P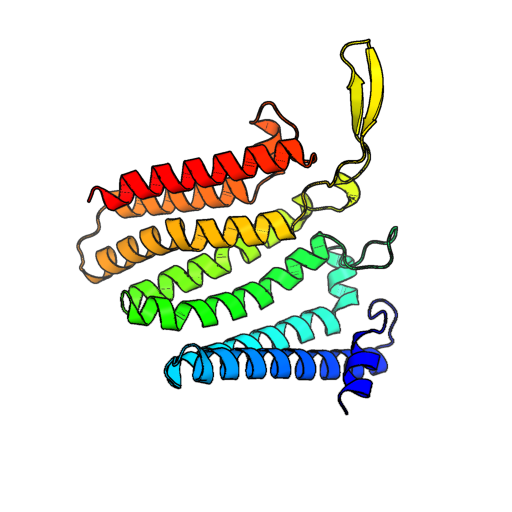rotein AF-A0A843EQP1-F1 (afdb_monomer_lite)

Structure (mmCIF, N/CA/C/O backbone):
data_AF-A0A843EQP1-F1
#
_entry.id   AF-A0A843EQP1-F1
#
loop_
_atom_site.group_PDB
_atom_site.id
_atom_site.type_symbol
_atom_site.label_atom_id
_atom_site.label_alt_id
_atom_site.label_comp_id
_atom_site.label_asym_id
_atom_site.label_entity_id
_atom_site.label_seq_id
_atom_site.pdbx_PDB_ins_code
_atom_site.Cartn_x
_atom_site.Cartn_y
_atom_site.Cartn_z
_atom_site.occupancy
_atom_site.B_iso_or_equiv
_atom_site.auth_seq_id
_atom_site.auth_comp_id
_atom_site.auth_asym_id
_atom_site.auth_atom_id
_atom_site.pdbx_PDB_model_num
ATOM 1 N N . MET A 1 1 ? -28.800 -0.724 -14.745 1.00 71.12 1 MET A N 1
ATOM 2 C CA . MET A 1 1 ? -27.656 -1.610 -14.410 1.00 71.12 1 MET A CA 1
ATOM 3 C C . MET A 1 1 ? -26.758 -0.979 -13.348 1.00 71.12 1 MET A C 1
ATOM 5 O O . MET A 1 1 ? -26.599 -1.579 -12.295 1.00 71.12 1 MET A O 1
ATOM 9 N N . PHE A 1 2 ? -26.251 0.238 -13.571 1.00 76.81 2 PHE A N 1
ATOM 10 C CA . PHE A 1 2 ? -25.377 0.955 -12.629 1.00 76.81 2 PHE A CA 1
ATOM 11 C C . PHE A 1 2 ? -26.026 1.255 -11.263 1.00 76.81 2 PHE A C 1
ATOM 13 O O . PHE A 1 2 ? -25.429 0.983 -10.230 1.00 76.81 2 PHE A O 1
ATOM 20 N N . GLU A 1 3 ? -27.292 1.683 -11.232 1.00 81.94 3 GLU A N 1
ATOM 21 C CA . GLU A 1 3 ? -28.029 1.891 -9.969 1.00 81.94 3 GLU A CA 1
ATOM 22 C C . GLU A 1 3 ? -28.148 0.617 -9.122 1.00 81.94 3 GLU A C 1
ATOM 24 O O . GLU A 1 3 ? -28.061 0.669 -7.900 1.00 81.94 3 GLU A O 1
ATOM 29 N N . LYS A 1 4 ? -28.306 -0.546 -9.769 1.00 83.06 4 LYS A N 1
ATOM 30 C CA . LYS A 1 4 ? -28.373 -1.842 -9.082 1.00 83.06 4 LYS A CA 1
ATOM 31 C C . LYS A 1 4 ? -27.013 -2.227 -8.493 1.00 83.06 4 LYS A C 1
ATOM 33 O O . LYS A 1 4 ? -26.972 -2.728 -7.376 1.00 83.06 4 LYS A O 1
ATOM 38 N N . LEU A 1 5 ? -25.923 -1.960 -9.221 1.00 82.06 5 LEU A N 1
ATOM 39 C CA . LEU A 1 5 ? -24.555 -2.135 -8.723 1.00 82.06 5 LEU A CA 1
ATOM 40 C C . LEU A 1 5 ? -24.312 -1.256 -7.492 1.00 82.06 5 LEU A C 1
ATOM 42 O O . LEU A 1 5 ? -23.956 -1.791 -6.449 1.00 82.06 5 LEU A O 1
ATOM 46 N N . ILE A 1 6 ? -24.589 0.052 -7.589 1.00 82.62 6 ILE A N 1
ATOM 47 C CA . ILE A 1 6 ? -24.426 1.010 -6.482 1.00 82.62 6 ILE A CA 1
ATOM 48 C C . ILE A 1 6 ? -25.251 0.583 -5.269 1.00 82.62 6 ILE A C 1
ATOM 50 O O . ILE A 1 6 ? -24.736 0.530 -4.156 1.00 82.62 6 ILE A O 1
ATOM 54 N N . LYS A 1 7 ? -26.524 0.238 -5.483 1.00 85.50 7 LYS A N 1
ATOM 55 C CA . LYS A 1 7 ? -27.404 -0.206 -4.404 1.00 85.50 7 LYS A CA 1
ATOM 56 C C . LYS A 1 7 ? -26.834 -1.431 -3.691 1.00 85.50 7 LYS A C 1
ATOM 58 O O . LYS A 1 7 ? -26.809 -1.442 -2.466 1.00 85.50 7 LYS A O 1
ATOM 63 N N . ASN A 1 8 ? -26.343 -2.421 -4.434 1.00 83.56 8 ASN A N 1
ATOM 64 C CA . ASN A 1 8 ? -25.742 -3.619 -3.853 1.00 83.56 8 ASN A CA 1
ATOM 65 C C . ASN A 1 8 ? -24.473 -3.292 -3.051 1.00 83.56 8 ASN A C 1
ATOM 67 O O . ASN A 1 8 ? -24.386 -3.683 -1.895 1.00 83.56 8 ASN A O 1
ATOM 71 N N . ILE A 1 9 ? -23.521 -2.537 -3.611 1.00 85.56 9 ILE A N 1
ATOM 72 C CA . ILE A 1 9 ? -22.252 -2.229 -2.918 1.00 85.56 9 ILE A CA 1
ATOM 73 C C . ILE A 1 9 ? -22.421 -1.260 -1.735 1.00 85.56 9 ILE A C 1
ATOM 75 O O . ILE A 1 9 ? -21.547 -1.185 -0.875 1.00 85.56 9 ILE A O 1
ATOM 79 N N . SER A 1 10 ? -23.544 -0.534 -1.677 1.00 84.75 10 SER A N 1
ATOM 80 C CA . SER A 1 10 ? -23.897 0.355 -0.560 1.00 84.75 10 SER A CA 1
ATOM 81 C C . SER A 1 10 ? -24.462 -0.370 0.666 1.00 84.75 10 SER A C 1
ATOM 83 O O . SER A 1 10 ? -24.653 0.255 1.708 1.00 84.75 10 SER A O 1
ATOM 85 N N . GLN A 1 11 ? -24.762 -1.667 0.549 1.00 85.44 11 GLN A N 1
ATOM 86 C CA . GLN A 1 11 ? -25.259 -2.453 1.672 1.00 85.44 11 GLN A CA 1
ATOM 87 C C . GLN A 1 11 ? -24.182 -2.613 2.747 1.00 85.44 11 GLN A C 1
ATOM 89 O O . GLN A 1 11 ? -22.991 -2.716 2.446 1.00 85.44 11 GLN A O 1
ATOM 94 N N . ASP A 1 12 ? -24.617 -2.685 4.006 1.00 86.06 12 ASP A N 1
ATOM 95 C CA . ASP A 1 12 ? -23.742 -3.055 5.113 1.00 86.06 12 ASP A CA 1
ATOM 96 C C . ASP A 1 12 ? -23.352 -4.530 4.975 1.00 86.06 12 ASP A C 1
ATOM 98 O O . ASP A 1 12 ? -24.049 -5.446 5.414 1.00 86.06 12 ASP A O 1
ATOM 102 N N . TRP A 1 13 ? -22.222 -4.751 4.316 1.00 88.19 13 TRP A N 1
ATOM 103 C CA . TRP A 1 13 ? -21.707 -6.076 4.021 1.00 88.19 13 TRP A CA 1
ATOM 104 C C . TRP A 1 13 ? -21.192 -6.816 5.252 1.00 88.19 13 TRP A C 1
ATOM 106 O O . TRP A 1 13 ? -20.814 -7.971 5.099 1.00 88.19 13 TRP A O 1
ATOM 116 N N . SER A 1 14 ? -21.191 -6.221 6.450 1.00 86.06 14 SER A N 1
ATOM 117 C CA . SER A 1 14 ? -20.855 -6.941 7.685 1.00 86.06 14 SER A CA 1
ATOM 118 C C . SER A 1 14 ? -21.959 -7.910 8.127 1.00 86.06 14 SER A C 1
ATOM 120 O O . SER A 1 14 ? -21.671 -8.913 8.774 1.00 86.06 14 SER A O 1
ATOM 122 N N . VAL A 1 15 ? -23.214 -7.662 7.727 1.00 88.25 15 VAL A N 1
ATOM 123 C CA . VAL A 1 15 ? -24.393 -8.418 8.197 1.00 88.25 15 VAL A CA 1
ATOM 124 C C . VAL A 1 15 ? -25.078 -9.270 7.124 1.00 88.25 15 VAL A C 1
ATOM 126 O O . VAL A 1 15 ? -25.996 -10.020 7.445 1.00 88.25 15 VAL A O 1
ATOM 129 N N . LEU A 1 16 ? -24.652 -9.171 5.861 1.00 89.62 16 LEU A N 1
ATOM 130 C CA . LEU A 1 16 ? -25.277 -9.895 4.741 1.00 89.62 16 LEU A CA 1
ATOM 131 C C . LEU A 1 16 ? -25.125 -11.410 4.877 1.00 89.62 16 LEU A C 1
ATOM 133 O O . LEU A 1 16 ? -24.050 -11.881 5.242 1.00 89.62 16 LEU A O 1
ATOM 137 N N . ASP A 1 17 ? -26.131 -12.193 4.492 1.00 92.00 17 ASP A N 1
ATOM 138 C CA . ASP A 1 17 ? -25.968 -13.650 4.430 1.00 92.00 17 ASP A CA 1
ATOM 139 C C . ASP A 1 17 ? -24.992 -14.081 3.308 1.00 92.00 17 ASP A C 1
ATOM 141 O O . ASP A 1 17 ? -24.535 -13.271 2.501 1.00 92.00 17 ASP A O 1
ATOM 145 N N . LYS A 1 18 ? -24.643 -15.373 3.218 1.00 90.06 18 LYS A N 1
ATOM 146 C CA . LYS A 1 18 ? -23.681 -15.845 2.200 1.00 90.06 18 LYS A CA 1
ATOM 147 C C . LYS A 1 18 ? -24.155 -15.671 0.752 1.00 90.06 18 LYS A C 1
ATOM 149 O O . LYS A 1 18 ? -23.313 -15.559 -0.138 1.00 90.06 18 LYS A O 1
ATOM 154 N N . ASN A 1 19 ? -25.455 -15.702 0.479 1.00 89.94 19 ASN A N 1
ATOM 155 C CA . ASN A 1 19 ? -25.984 -15.538 -0.875 1.00 89.94 19 ASN A CA 1
ATOM 156 C C . ASN A 1 19 ? -26.029 -14.058 -1.268 1.00 89.94 19 ASN A C 1
ATOM 158 O O . ASN A 1 19 ? -25.614 -13.702 -2.373 1.00 89.94 19 ASN A O 1
ATOM 162 N N . GLU A 1 20 ? -26.452 -13.196 -0.350 1.00 92.12 20 GLU A N 1
ATOM 163 C CA . GLU A 1 20 ? -26.389 -11.744 -0.491 1.00 92.12 20 GLU A CA 1
ATOM 164 C C . GLU A 1 20 ? -24.940 -11.269 -0.640 1.00 92.12 20 GLU A C 1
ATOM 166 O O . GLU A 1 20 ? -24.636 -10.489 -1.543 1.00 92.12 20 GLU A O 1
ATOM 171 N N . LEU A 1 21 ? -24.017 -11.827 0.151 1.00 92.38 21 LEU A N 1
ATOM 172 C CA . LEU A 1 21 ? -22.588 -11.530 0.076 1.00 92.38 21 LEU A CA 1
ATOM 173 C C . LEU A 1 21 ? -21.991 -11.905 -1.285 1.00 92.38 21 LEU A C 1
ATOM 175 O O . LEU A 1 21 ? -21.177 -11.156 -1.811 1.00 92.38 21 LEU A O 1
ATOM 179 N N . LYS A 1 22 ? -22.413 -13.011 -1.914 1.00 92.81 22 LYS A N 1
ATOM 180 C CA . LYS A 1 22 ? -21.987 -13.333 -3.293 1.00 92.81 22 LYS A CA 1
ATOM 181 C C . LYS A 1 22 ? -22.413 -12.253 -4.282 1.00 92.81 22 LYS A C 1
ATOM 183 O O . LYS A 1 22 ? -21.616 -11.849 -5.125 1.00 92.81 22 LYS A O 1
ATOM 188 N N . SER A 1 23 ? -23.657 -11.782 -4.182 1.00 91.31 23 SER A N 1
ATOM 189 C CA . SER A 1 23 ? -24.163 -10.698 -5.031 1.00 91.31 23 SER A CA 1
ATOM 190 C C . SER A 1 23 ? -23.423 -9.384 -4.765 1.00 91.31 23 SER A C 1
ATOM 192 O O . SER A 1 23 ? -23.097 -8.663 -5.711 1.00 91.31 23 SER A O 1
ATOM 194 N N . TYR A 1 24 ? -23.122 -9.089 -3.498 1.00 93.12 24 TYR A N 1
ATOM 195 C CA . TYR A 1 24 ? -22.310 -7.946 -3.089 1.00 93.12 24 TYR A CA 1
ATOM 196 C C . TYR A 1 24 ? -20.908 -8.014 -3.701 1.00 93.12 24 TYR A C 1
ATOM 198 O O . TYR A 1 24 ? -20.507 -7.091 -4.402 1.00 93.12 24 TYR A O 1
ATOM 206 N N . VAL A 1 25 ? -20.202 -9.135 -3.516 1.00 94.19 25 VAL A N 1
ATOM 207 C CA . VAL A 1 25 ? -18.844 -9.368 -4.032 1.00 94.19 25 VAL A CA 1
ATOM 208 C C . VAL A 1 25 ? -18.806 -9.245 -5.550 1.00 94.19 25 VAL A C 1
ATOM 210 O O . VAL A 1 25 ? -17.963 -8.531 -6.079 1.00 94.19 25 VAL A O 1
ATOM 213 N N . LEU A 1 26 ? -19.752 -9.866 -6.261 1.00 94.44 26 LEU A N 1
ATOM 214 C CA . LEU A 1 26 ? -19.827 -9.751 -7.718 1.00 94.44 26 LEU A CA 1
ATOM 215 C C . LEU A 1 26 ? -20.072 -8.301 -8.162 1.00 94.44 26 LEU A C 1
ATOM 217 O O . LEU A 1 26 ? -19.490 -7.842 -9.143 1.00 94.44 26 LEU A O 1
ATOM 221 N N . SER A 1 27 ? -20.920 -7.572 -7.434 1.00 93.81 27 SER A N 1
ATOM 222 C CA . SER A 1 27 ? -21.191 -6.162 -7.722 1.00 93.81 27 SER A CA 1
ATOM 223 C C . SER A 1 27 ? -19.960 -5.289 -7.464 1.00 93.81 27 SER A C 1
ATOM 225 O O . SER A 1 27 ? -19.652 -4.427 -8.282 1.00 93.81 27 SER A O 1
ATOM 227 N N . GLY A 1 28 ? -19.236 -5.543 -6.370 1.00 92.69 28 GLY A N 1
ATOM 228 C CA . GLY A 1 28 ? -17.980 -4.874 -6.030 1.00 92.69 28 GLY A CA 1
ATOM 229 C C . GLY A 1 28 ? -16.884 -5.144 -7.058 1.00 92.69 28 GLY A C 1
ATOM 230 O O . GLY A 1 28 ? -16.262 -4.203 -7.537 1.00 92.69 28 GLY A O 1
ATOM 231 N N . PHE A 1 29 ? -16.732 -6.401 -7.481 1.00 95.81 29 PHE A N 1
ATOM 232 C CA . PHE A 1 29 ? -15.808 -6.801 -8.541 1.00 95.81 29 PHE A CA 1
ATOM 233 C C . PHE A 1 29 ? -16.071 -6.023 -9.836 1.00 95.81 29 PHE A C 1
ATOM 235 O O . PHE A 1 29 ? -15.182 -5.357 -10.356 1.00 95.81 29 PHE A O 1
ATOM 242 N N . ILE A 1 30 ? -17.316 -6.038 -10.328 1.00 94.75 30 ILE A N 1
ATOM 243 C CA . ILE A 1 30 ? -17.690 -5.312 -11.552 1.00 94.75 30 ILE A CA 1
ATOM 244 C C . ILE A 1 30 ? -17.451 -3.807 -11.385 1.00 94.75 30 ILE A C 1
ATOM 246 O O . ILE A 1 30 ? -17.000 -3.144 -12.315 1.00 94.75 30 ILE A O 1
ATOM 250 N N . PHE A 1 31 ? -17.761 -3.253 -10.213 1.00 92.88 31 PHE A N 1
ATOM 251 C CA . PHE A 1 31 ? -17.560 -1.836 -9.941 1.00 92.88 31 PHE A CA 1
ATOM 252 C C . PHE A 1 31 ? -16.078 -1.442 -9.983 1.00 92.88 31 PHE A C 1
ATOM 254 O O . PHE A 1 31 ? -15.737 -0.432 -10.600 1.00 92.88 31 PHE A O 1
ATOM 261 N N . LEU A 1 32 ? -15.194 -2.249 -9.394 1.00 92.31 32 LEU A N 1
ATOM 262 C CA . LEU A 1 32 ? -13.758 -1.984 -9.394 1.00 92.31 32 LEU A CA 1
ATOM 263 C C . LEU A 1 32 ? -13.140 -2.149 -10.792 1.00 92.31 32 LEU A C 1
ATOM 265 O O . LEU A 1 32 ? -12.327 -1.321 -11.196 1.00 92.31 32 LEU A O 1
ATOM 269 N N . GLU A 1 33 ? -13.601 -3.125 -11.579 1.00 95.06 33 GLU A N 1
ATOM 270 C CA . GLU A 1 33 ? -13.236 -3.254 -12.997 1.00 95.06 33 GLU A CA 1
ATOM 271 C C . GLU A 1 33 ? -13.659 -2.026 -13.814 1.00 95.06 33 GLU A C 1
ATOM 273 O O . GLU A 1 33 ? -12.879 -1.506 -14.610 1.00 95.06 33 GLU A O 1
ATOM 278 N N . LEU A 1 34 ? -14.868 -1.495 -13.590 1.00 94.25 34 LEU A N 1
ATOM 279 C CA . LEU A 1 34 ? -15.321 -0.267 -14.256 1.00 94.25 34 LEU A CA 1
ATOM 280 C C . LEU A 1 34 ? -14.443 0.938 -13.895 1.00 94.25 34 LEU A C 1
ATOM 282 O O . LEU A 1 34 ? -14.148 1.754 -14.769 1.00 94.25 34 LEU A O 1
ATOM 286 N N . ILE A 1 35 ? -13.994 1.039 -12.640 1.00 91.75 35 ILE A N 1
ATOM 287 C CA . ILE A 1 35 ? -13.016 2.053 -12.221 1.00 91.75 35 ILE A CA 1
ATOM 288 C C . ILE A 1 35 ? -11.685 1.840 -12.950 1.00 91.75 35 ILE A C 1
ATOM 290 O O . ILE A 1 35 ? -11.141 2.794 -13.509 1.00 91.75 35 ILE A O 1
ATOM 294 N N . GLY A 1 36 ? -11.184 0.604 -12.995 1.00 92.81 36 GLY A N 1
ATOM 295 C CA . GLY A 1 36 ? -9.952 0.254 -13.698 1.00 92.81 36 GLY A CA 1
ATOM 296 C C . GLY A 1 36 ? -10.004 0.611 -15.183 1.00 92.81 36 GLY A C 1
ATOM 297 O O . GLY A 1 36 ? -9.066 1.215 -15.706 1.00 92.81 36 GLY A O 1
ATOM 298 N N . VAL A 1 37 ? -11.126 0.334 -15.851 1.00 94.25 37 VAL A N 1
ATOM 299 C CA . VAL A 1 37 ? -11.382 0.719 -17.247 1.00 94.25 37 VAL A CA 1
ATOM 300 C C . VAL A 1 37 ? -11.466 2.239 -17.402 1.00 94.25 37 VAL A C 1
ATOM 302 O O . VAL A 1 37 ? -10.870 2.783 -18.328 1.00 94.25 37 VAL A O 1
ATOM 305 N N . ALA A 1 38 ? -12.150 2.949 -16.502 1.00 94.00 38 ALA A N 1
ATOM 306 C CA . ALA A 1 38 ? -12.248 4.408 -16.559 1.00 94.00 38 ALA A CA 1
ATOM 307 C C . ALA A 1 38 ? -10.873 5.082 -16.413 1.00 94.00 38 ALA A C 1
ATOM 309 O O . ALA A 1 38 ? -10.531 5.970 -17.196 1.00 94.00 38 ALA A O 1
ATOM 310 N N . ILE A 1 39 ? -10.058 4.620 -15.460 1.00 92.19 39 ILE A N 1
ATOM 311 C CA . ILE A 1 39 ? -8.676 5.083 -15.279 1.00 92.19 39 ILE A CA 1
ATOM 312 C C . ILE A 1 39 ? -7.850 4.750 -16.522 1.00 92.19 39 ILE A C 1
ATOM 314 O O . ILE A 1 39 ? -7.169 5.616 -17.057 1.00 92.19 39 ILE A O 1
ATOM 318 N N . SER A 1 40 ? -7.958 3.528 -17.033 1.00 93.00 40 SER A N 1
ATOM 319 C CA . SER A 1 40 ? -7.276 3.075 -18.250 1.00 93.00 40 SER A CA 1
ATOM 320 C C . SER A 1 40 ? -7.596 3.946 -19.470 1.00 93.00 40 SER A C 1
ATOM 322 O O . SER A 1 40 ? -6.690 4.352 -20.197 1.00 93.00 40 SER A O 1
ATOM 324 N N . LEU A 1 41 ? -8.870 4.301 -19.665 1.00 93.38 41 LEU A N 1
ATOM 325 C CA . LEU A 1 41 ? -9.313 5.206 -20.728 1.00 93.38 41 LEU A CA 1
ATOM 326 C C . LEU A 1 41 ? -8.781 6.624 -20.532 1.00 93.38 41 LEU A C 1
ATOM 328 O O . LEU A 1 41 ? -8.340 7.239 -21.498 1.00 93.38 41 LEU A O 1
ATOM 332 N N . PHE A 1 42 ? -8.783 7.139 -19.301 1.00 93.38 42 PHE A N 1
ATOM 333 C CA . PHE A 1 42 ? -8.195 8.442 -18.993 1.00 93.38 42 PHE A CA 1
ATOM 334 C C . PHE A 1 42 ? -6.695 8.467 -19.322 1.00 93.38 42 PHE A C 1
ATOM 336 O O . PHE A 1 42 ? -6.220 9.366 -20.012 1.00 93.38 42 PHE A O 1
ATOM 343 N N . LEU A 1 43 ? -5.953 7.448 -18.888 1.00 89.94 43 LEU A N 1
ATOM 344 C CA . LEU A 1 43 ? -4.521 7.308 -19.148 1.00 89.94 43 LEU A CA 1
ATOM 345 C C . LEU A 1 43 ? -4.211 7.216 -20.652 1.00 89.94 43 LEU A C 1
ATOM 347 O O . LEU A 1 43 ? -3.253 7.828 -21.122 1.00 89.94 43 LEU A O 1
ATOM 351 N N . PHE A 1 44 ? -5.038 6.500 -21.414 1.00 92.31 44 PHE A N 1
ATOM 352 C CA . PHE A 1 44 ? -4.892 6.383 -22.864 1.00 92.31 44 PHE A CA 1
ATOM 353 C C . PHE A 1 44 ? -5.250 7.679 -23.603 1.00 92.31 44 PHE A C 1
ATOM 355 O O . PHE A 1 44 ? -4.459 8.176 -24.395 1.00 92.31 44 PHE A O 1
ATOM 362 N N . LEU A 1 45 ? -6.435 8.239 -23.349 1.00 94.81 45 LEU A N 1
ATOM 363 C CA . LEU A 1 45 ? -6.981 9.354 -24.130 1.00 94.81 45 LEU A CA 1
ATOM 364 C C . LEU A 1 45 ? -6.402 10.710 -23.722 1.00 94.81 45 LEU A C 1
ATOM 366 O O . LEU A 1 45 ? -6.200 11.567 -24.576 1.00 94.81 45 LEU A O 1
ATOM 370 N N . ILE A 1 46 ? -6.171 10.920 -22.423 1.00 94.25 46 ILE A N 1
ATOM 371 C CA . ILE A 1 46 ? -5.766 12.223 -21.879 1.00 94.25 46 ILE A CA 1
ATOM 372 C C . ILE A 1 46 ? -4.252 12.304 -21.726 1.00 94.25 46 ILE A C 1
ATOM 374 O O . ILE A 1 46 ? -3.654 13.308 -22.104 1.00 94.25 46 ILE A O 1
ATOM 378 N N . LEU A 1 47 ? -3.622 11.254 -21.191 1.00 89.25 47 LEU A N 1
ATOM 379 C CA . LEU A 1 47 ? -2.166 11.229 -21.000 1.00 89.25 47 LEU A CA 1
ATOM 380 C C . LEU A 1 47 ? -1.407 10.626 -22.190 1.00 89.25 47 LEU A C 1
ATOM 382 O O . LEU A 1 47 ? -0.178 10.605 -22.164 1.00 89.25 47 LEU A O 1
ATOM 386 N N . ASN A 1 48 ? -2.118 10.161 -23.227 1.00 90.75 48 ASN A N 1
ATOM 387 C CA . ASN A 1 48 ? -1.547 9.570 -24.441 1.00 90.75 48 ASN A CA 1
ATOM 388 C C . ASN A 1 48 ? -0.537 8.442 -24.147 1.00 90.75 48 ASN A C 1
ATOM 390 O O . ASN A 1 48 ? 0.495 8.313 -24.809 1.00 90.75 48 ASN A O 1
ATOM 394 N N . LEU A 1 49 ? -0.808 7.648 -23.105 1.00 89.50 49 LEU A N 1
ATOM 395 C CA . LEU A 1 49 ? 0.047 6.529 -22.718 1.00 89.50 49 LEU A CA 1
ATOM 396 C C . LEU A 1 49 ? -0.160 5.335 -23.664 1.00 89.50 49 LEU A C 1
ATOM 398 O O . LEU A 1 49 ? -1.272 5.115 -24.149 1.00 89.50 49 LEU A O 1
ATOM 402 N N . PRO A 1 50 ? 0.888 4.534 -23.934 1.00 91.00 50 PRO A N 1
ATOM 403 C CA . PRO A 1 50 ? 0.797 3.445 -24.898 1.00 91.00 50 PRO A CA 1
ATOM 404 C C . PRO A 1 50 ? -0.174 2.359 -24.427 1.00 91.00 50 PRO A C 1
ATOM 406 O O . PRO A 1 50 ? -0.312 2.101 -23.233 1.00 91.00 50 PRO A O 1
ATOM 409 N N . VAL A 1 51 ? -0.787 1.645 -25.376 1.00 90.94 51 VAL A N 1
ATOM 410 C CA . VAL A 1 51 ? -1.735 0.549 -25.088 1.00 90.94 51 VAL A CA 1
ATOM 411 C C . VAL A 1 51 ? -1.130 -0.500 -24.148 1.00 90.94 51 VAL A C 1
ATOM 413 O O . VAL A 1 51 ? -1.820 -1.015 -23.275 1.00 90.94 51 VAL A O 1
ATOM 416 N N . SER A 1 52 ? 0.171 -0.778 -24.264 1.00 90.00 52 SER A N 1
ATOM 417 C CA . SER A 1 52 ? 0.878 -1.678 -23.347 1.00 90.00 52 SER A CA 1
ATOM 418 C C . SER A 1 52 ? 0.816 -1.211 -21.890 1.00 90.00 52 SER A C 1
ATOM 420 O O . SER A 1 52 ? 0.569 -2.032 -21.013 1.00 90.00 52 SER A O 1
ATOM 422 N N . PHE A 1 53 ? 0.967 0.093 -21.623 1.00 92.00 53 PHE A N 1
ATOM 423 C CA . PHE A 1 53 ? 0.810 0.676 -20.285 1.00 92.00 53 PHE A CA 1
ATOM 424 C C . PHE A 1 53 ? -0.596 0.403 -19.751 1.00 92.00 53 PHE A C 1
ATOM 426 O O . PHE A 1 53 ? -0.767 -0.075 -18.634 1.00 92.00 53 PHE A O 1
ATOM 433 N N . VAL A 1 54 ? -1.601 0.673 -20.581 1.00 92.94 54 VAL A N 1
ATOM 434 C CA . VAL A 1 54 ? -3.017 0.523 -20.237 1.00 92.94 54 VAL A CA 1
ATOM 435 C C . VAL A 1 54 ? -3.351 -0.931 -19.890 1.00 92.94 54 VAL A C 1
ATOM 437 O O . VAL A 1 54 ? -4.044 -1.186 -18.909 1.00 92.94 54 VAL A O 1
ATOM 440 N N . ILE A 1 55 ? -2.801 -1.894 -20.635 1.00 93.50 55 ILE A N 1
ATOM 441 C CA . ILE A 1 55 ? -2.976 -3.326 -20.357 1.00 93.50 55 ILE A CA 1
ATOM 442 C C . ILE A 1 55 ? -2.458 -3.688 -18.959 1.00 93.50 55 ILE A C 1
ATOM 444 O O . ILE A 1 55 ? -3.150 -4.399 -18.231 1.00 93.50 55 ILE A O 1
ATOM 448 N N . TYR A 1 56 ? -1.288 -3.184 -18.546 1.00 93.81 56 TYR A N 1
ATOM 449 C CA . TYR A 1 56 ? -0.777 -3.436 -17.192 1.00 93.81 56 TYR A CA 1
ATOM 450 C C . TYR A 1 56 ? -1.711 -2.888 -16.114 1.00 93.81 56 TYR A C 1
ATOM 452 O O . TYR A 1 56 ? -1.951 -3.571 -15.120 1.00 93.81 56 TYR A O 1
ATOM 460 N N . VAL A 1 57 ? -2.279 -1.699 -16.324 1.00 92.31 57 VAL A N 1
ATOM 461 C CA . VAL A 1 57 ? -3.243 -1.104 -15.389 1.00 92.31 57 VAL A CA 1
ATOM 462 C C . VAL A 1 57 ? -4.485 -1.983 -15.258 1.00 92.31 57 VAL A C 1
ATOM 464 O O . VAL A 1 57 ? -4.856 -2.319 -14.136 1.00 92.31 57 VAL A O 1
ATOM 467 N N . ILE A 1 58 ? -5.080 -2.420 -16.375 1.00 94.88 58 ILE A N 1
ATOM 468 C CA . ILE A 1 58 ? -6.247 -3.319 -16.364 1.00 94.88 58 ILE A CA 1
ATOM 469 C C . ILE A 1 58 ? -5.925 -4.603 -15.592 1.00 94.88 58 ILE A C 1
ATOM 471 O O . ILE A 1 58 ? -6.653 -4.956 -14.671 1.00 94.88 58 ILE A O 1
ATOM 475 N N . ILE A 1 59 ? -4.797 -5.256 -15.895 1.00 95.44 59 ILE A N 1
ATOM 476 C CA . ILE A 1 59 ? -4.373 -6.477 -15.191 1.00 95.44 59 ILE A CA 1
ATOM 477 C C . ILE A 1 59 ? -4.230 -6.223 -13.683 1.00 95.44 59 ILE A C 1
ATOM 479 O O . ILE A 1 59 ? -4.692 -7.030 -12.876 1.00 95.44 59 ILE A O 1
ATOM 483 N N . GLY A 1 60 ? -3.621 -5.100 -13.295 1.00 95.44 60 GLY A N 1
ATOM 484 C CA . GLY A 1 60 ? -3.468 -4.705 -11.896 1.00 95.44 60 GLY A CA 1
ATOM 485 C C . GLY A 1 60 ? -4.804 -4.562 -11.171 1.00 95.44 60 GLY A C 1
ATOM 486 O O . GLY A 1 60 ? -4.972 -5.113 -10.081 1.00 95.44 60 GLY A O 1
ATOM 487 N N . PHE A 1 61 ? -5.769 -3.876 -11.791 1.00 95.50 61 PHE A N 1
ATOM 488 C CA . PHE A 1 61 ? -7.126 -3.741 -11.259 1.00 95.50 61 PHE A CA 1
ATOM 489 C C . PHE A 1 61 ? -7.854 -5.081 -11.180 1.00 95.50 61 PHE A C 1
ATOM 491 O O . PHE A 1 61 ? -8.526 -5.331 -10.181 1.00 95.50 61 PHE A O 1
ATOM 498 N N . THR A 1 62 ? -7.671 -5.980 -12.147 1.00 96.81 62 THR A N 1
ATOM 499 C CA . THR A 1 62 ? -8.287 -7.310 -12.097 1.00 96.81 62 THR A CA 1
ATOM 500 C C . THR A 1 62 ? -7.738 -8.167 -10.971 1.00 96.81 62 THR A C 1
ATOM 502 O O . THR A 1 62 ? -8.510 -8.738 -10.199 1.00 96.81 62 THR A O 1
ATOM 505 N N . ILE A 1 63 ? -6.415 -8.224 -10.801 1.00 96.81 63 ILE A N 1
ATOM 506 C CA . ILE A 1 63 ? -5.814 -8.968 -9.685 1.00 96.81 63 ILE A CA 1
ATOM 507 C C . ILE A 1 63 ? -6.269 -8.369 -8.348 1.00 96.81 63 ILE A C 1
ATOM 509 O O . ILE A 1 63 ? -6.644 -9.108 -7.437 1.00 96.81 63 ILE A O 1
ATOM 513 N N . SER A 1 64 ? -6.285 -7.038 -8.241 1.00 96.12 64 SER A N 1
ATOM 514 C CA . SER A 1 64 ? -6.777 -6.324 -7.061 1.00 96.12 64 SER A CA 1
ATOM 515 C C . SER A 1 64 ? -8.238 -6.669 -6.751 1.00 96.12 64 SER A C 1
ATOM 517 O O . SER A 1 64 ? -8.542 -7.082 -5.635 1.00 96.12 64 SER A O 1
ATOM 519 N N . SER A 1 65 ? -9.115 -6.649 -7.760 1.00 96.19 65 SER A N 1
ATOM 520 C CA . SER A 1 65 ? -10.541 -6.979 -7.631 1.00 96.19 65 SER A CA 1
ATOM 521 C C . SER A 1 65 ? -10.769 -8.419 -7.175 1.00 96.19 65 SER A C 1
ATOM 523 O O . SER A 1 65 ? -11.643 -8.680 -6.344 1.00 96.19 65 SER A O 1
ATOM 525 N N . ILE A 1 66 ? -9.970 -9.369 -7.676 1.00 97.38 66 ILE A N 1
ATOM 526 C CA . ILE A 1 66 ? -10.004 -10.769 -7.229 1.00 97.38 66 ILE A CA 1
ATOM 527 C C . ILE A 1 66 ? -9.611 -10.862 -5.750 1.00 97.38 66 ILE A C 1
ATOM 529 O O . ILE A 1 66 ? -10.299 -11.518 -4.967 1.00 97.38 66 ILE A O 1
ATOM 533 N N . LEU A 1 67 ? -8.525 -10.201 -5.350 1.00 96.69 67 LEU A N 1
ATOM 534 C CA . LEU A 1 67 ? -8.033 -10.228 -3.972 1.00 96.69 67 LEU A CA 1
ATOM 535 C C . LEU A 1 67 ? -9.010 -9.561 -2.993 1.00 96.69 67 LEU A C 1
ATOM 537 O O . LEU A 1 67 ? -9.290 -10.130 -1.938 1.00 96.69 67 LEU A O 1
ATOM 541 N N . GLU A 1 68 ? -9.586 -8.411 -3.346 1.00 95.00 68 GLU A N 1
ATOM 542 C CA . GLU A 1 68 ? -10.639 -7.769 -2.549 1.00 95.00 68 GLU A CA 1
ATOM 543 C C . GLU A 1 68 ? -11.869 -8.667 -2.421 1.00 95.00 68 GLU A C 1
ATOM 545 O O . GLU A 1 68 ? -12.405 -8.832 -1.326 1.00 95.00 68 GLU A O 1
ATOM 550 N N . SER A 1 69 ? -12.270 -9.327 -3.510 1.00 95.62 69 SER A N 1
ATOM 551 C CA . SER A 1 69 ? -13.377 -10.287 -3.496 1.00 95.62 69 SER A CA 1
ATOM 552 C C . SER A 1 69 ? -13.116 -11.443 -2.531 1.00 95.62 69 SER A C 1
ATOM 554 O O . SER A 1 69 ? -14.019 -11.849 -1.802 1.00 95.62 69 SER A O 1
ATOM 556 N N . ILE A 1 70 ? -11.879 -11.952 -2.476 1.00 95.56 70 ILE A N 1
ATOM 557 C CA . ILE A 1 70 ? -11.475 -12.993 -1.521 1.00 95.56 70 ILE A CA 1
ATOM 558 C C . ILE A 1 70 ? -11.564 -12.473 -0.082 1.00 95.56 70 ILE A C 1
ATOM 560 O O . ILE A 1 70 ? -12.080 -13.192 0.776 1.00 95.56 70 ILE A O 1
ATOM 564 N N . ILE A 1 71 ? -11.100 -11.249 0.187 1.00 94.69 71 ILE A N 1
ATOM 565 C CA . ILE A 1 71 ? -11.181 -10.629 1.520 1.00 94.69 71 ILE A CA 1
ATOM 566 C C . ILE A 1 71 ? -12.643 -10.503 1.956 1.00 94.69 71 ILE A C 1
ATOM 568 O O . ILE A 1 71 ? -13.015 -10.986 3.024 1.00 94.69 71 ILE A O 1
ATOM 572 N N . VAL A 1 72 ? -13.488 -9.914 1.110 1.00 93.81 72 VAL A N 1
ATOM 573 C CA . VAL A 1 72 ? -14.906 -9.678 1.413 1.00 93.81 72 VAL A CA 1
ATOM 574 C C . VAL A 1 72 ? -15.676 -10.993 1.552 1.00 93.81 72 VAL A C 1
ATOM 576 O O . VAL A 1 72 ? -16.501 -11.132 2.449 1.00 93.81 72 VAL A O 1
ATOM 579 N N . TYR A 1 73 ? -15.403 -11.993 0.713 1.00 93.88 73 TYR A N 1
ATOM 580 C CA . TYR A 1 73 ? -16.083 -13.287 0.799 1.00 93.88 73 TYR A CA 1
ATOM 581 C C . TYR A 1 73 ? -15.693 -14.087 2.054 1.00 93.88 73 TYR A C 1
ATOM 583 O O . TYR A 1 73 ? -16.514 -14.830 2.591 1.00 93.88 73 TYR A O 1
ATOM 591 N N . ASN A 1 74 ? -14.459 -13.924 2.547 1.00 94.50 74 ASN A N 1
ATOM 592 C CA . ASN A 1 74 ? -13.949 -14.588 3.755 1.00 94.50 74 ASN A CA 1
ATOM 593 C C . ASN A 1 74 ? -14.000 -13.685 4.999 1.00 94.50 74 ASN A C 1
ATOM 595 O O . ASN A 1 74 ? -13.243 -13.899 5.950 1.00 94.50 74 ASN A O 1
ATOM 599 N N . ARG A 1 75 ? -14.882 -12.680 5.001 1.00 92.62 75 ARG A N 1
ATOM 600 C CA . ARG A 1 75 ? -14.924 -11.640 6.033 1.00 92.62 75 ARG A CA 1
ATOM 601 C C . ARG A 1 75 ? -15.052 -12.179 7.451 1.00 92.62 75 ARG A C 1
ATOM 603 O O . ARG A 1 75 ? -14.369 -11.665 8.316 1.00 92.62 75 ARG A O 1
ATOM 610 N N . ASP A 1 76 ? -15.860 -13.217 7.680 1.00 91.94 76 ASP A N 1
ATOM 611 C CA . ASP A 1 76 ? -16.136 -13.709 9.036 1.00 91.94 76 ASP A CA 1
ATOM 612 C C . ASP A 1 76 ? -14.861 -14.313 9.654 1.00 91.94 76 ASP A C 1
ATOM 614 O O . ASP A 1 76 ? -14.506 -14.020 10.791 1.00 91.94 76 ASP A O 1
ATOM 618 N N . TYR A 1 77 ? -14.107 -15.083 8.860 1.00 94.00 77 TYR A N 1
ATOM 619 C CA . TYR A 1 77 ? -12.813 -15.638 9.271 1.00 94.00 77 TYR A CA 1
ATOM 620 C C . TYR A 1 77 ? -11.754 -14.544 9.473 1.00 94.00 77 TYR A C 1
ATOM 622 O O . TYR A 1 77 ? -10.960 -14.595 10.414 1.00 94.00 77 TYR A O 1
ATOM 630 N N . LEU A 1 78 ? -11.710 -13.551 8.579 1.00 93.69 78 LEU A N 1
ATOM 631 C CA . LEU A 1 78 ? -10.767 -12.438 8.705 1.00 93.69 78 LEU A CA 1
ATOM 632 C C . LEU A 1 78 ? -11.117 -11.521 9.879 1.00 93.69 78 LEU A C 1
ATOM 634 O O . LEU A 1 78 ? -10.204 -10.988 10.507 1.00 93.69 78 LEU A O 1
ATOM 638 N N . ASP A 1 79 ? -12.399 -11.367 10.197 1.00 92.25 79 ASP A N 1
ATOM 639 C CA . ASP A 1 79 ? -12.871 -10.610 11.348 1.00 92.25 79 ASP A CA 1
ATOM 640 C C . ASP A 1 79 ? -12.492 -11.293 12.658 1.00 92.25 79 ASP A C 1
ATOM 642 O O . ASP A 1 79 ? -11.866 -10.665 13.508 1.00 92.25 79 ASP A O 1
ATOM 646 N N . GLU A 1 80 ? -12.731 -12.601 12.772 1.00 91.38 80 GLU A N 1
ATOM 647 C CA . GLU A 1 80 ? -12.303 -13.394 13.928 1.00 91.38 80 GLU A CA 1
ATOM 648 C C . GLU A 1 80 ? -10.785 -13.295 14.159 1.00 91.38 80 GLU A C 1
ATOM 650 O O . GLU A 1 80 ? -10.316 -13.169 15.292 1.00 91.38 80 GLU A O 1
ATOM 655 N N . LYS A 1 81 ? -9.998 -13.321 13.078 1.00 92.31 81 LYS A N 1
ATOM 656 C CA . LYS A 1 81 ? -8.535 -13.362 13.162 1.00 92.31 81 LYS A CA 1
ATOM 657 C C . LYS A 1 81 ? -7.874 -11.996 13.344 1.00 92.31 81 LYS A C 1
ATOM 659 O O . LYS A 1 81 ? -6.843 -11.903 14.012 1.00 92.31 81 LYS A O 1
ATOM 664 N N . TYR A 1 82 ? -8.405 -10.956 12.705 1.00 90.19 82 TYR A N 1
ATOM 665 C CA . TYR A 1 82 ? -7.746 -9.652 12.593 1.00 90.19 82 TYR A CA 1
ATOM 666 C C . TYR A 1 82 ? -8.594 -8.475 13.088 1.00 90.19 82 TYR A C 1
ATOM 668 O O . TYR A 1 82 ? -8.053 -7.375 13.189 1.00 90.19 82 TYR A O 1
ATOM 676 N N . GLY A 1 83 ? -9.873 -8.685 13.411 1.00 88.06 83 GLY A N 1
ATOM 677 C CA . GLY A 1 83 ? -10.821 -7.630 13.770 1.00 88.06 83 GLY A CA 1
ATOM 678 C C . GLY A 1 83 ? -11.102 -6.727 12.577 1.00 88.06 83 GLY A C 1
ATOM 679 O O . GLY A 1 83 ? -10.642 -5.593 12.543 1.00 88.06 83 GLY A O 1
ATOM 680 N N . LEU A 1 84 ? -11.799 -7.236 11.567 1.00 88.12 84 LEU A N 1
ATOM 681 C CA . LEU A 1 84 ? -12.102 -6.557 10.306 1.00 88.12 84 LEU A CA 1
ATOM 682 C C . LEU A 1 84 ? -13.098 -5.411 10.522 1.00 88.12 84 LEU A C 1
ATOM 684 O O . LEU A 1 84 ? -12.975 -4.356 9.895 1.00 88.12 84 LEU A O 1
ATOM 688 N N . PHE A 1 85 ? -14.043 -5.598 11.440 1.00 88.31 85 PHE A N 1
ATOM 689 C CA . PHE A 1 85 ? -15.075 -4.633 11.794 1.00 88.31 85 PHE A CA 1
ATOM 690 C C . PHE A 1 85 ? -14.825 -4.017 13.170 1.00 88.31 85 PHE A C 1
ATOM 692 O O . PHE A 1 85 ? -14.171 -4.596 14.038 1.00 88.31 85 PHE A O 1
ATOM 699 N N . TYR A 1 86 ? -15.335 -2.802 13.376 1.00 79.44 86 TYR A N 1
ATOM 700 C CA . TYR A 1 86 ? -15.270 -2.126 14.667 1.00 79.44 86 TYR A CA 1
ATOM 701 C C . TYR A 1 86 ? -16.661 -1.962 15.279 1.00 79.44 86 TYR A C 1
ATOM 703 O O . TYR A 1 86 ? -17.492 -1.207 14.782 1.00 79.44 86 TYR A O 1
ATOM 711 N N . ASN A 1 87 ? -16.896 -2.652 16.396 1.00 68.88 87 ASN A N 1
ATOM 712 C CA . ASN A 1 87 ? -18.223 -2.767 17.010 1.00 68.88 87 ASN A CA 1
ATOM 713 C C . ASN A 1 87 ? -18.817 -1.430 17.489 1.00 68.88 87 ASN A C 1
ATOM 715 O O . ASN A 1 87 ? -20.036 -1.278 17.493 1.00 68.88 87 ASN A O 1
ATOM 719 N N . GLU A 1 88 ? -17.987 -0.455 17.880 1.00 60.19 88 GLU A N 1
ATOM 720 C CA . GLU A 1 88 ? -18.465 0.851 18.371 1.00 60.19 88 GLU A CA 1
ATOM 721 C C . GLU A 1 88 ? -18.968 1.765 17.235 1.00 60.19 88 GLU A C 1
ATOM 723 O O . GLU A 1 88 ? -19.849 2.594 17.453 1.00 60.19 88 GLU A O 1
ATOM 728 N N . TYR A 1 89 ? -18.454 1.592 16.012 1.00 56.31 89 TYR A N 1
ATOM 729 C CA . TYR A 1 89 ? -18.853 2.350 14.823 1.00 56.31 89 TYR A CA 1
ATOM 730 C C . TYR A 1 89 ? -19.020 1.364 13.671 1.00 56.31 89 TYR A C 1
ATOM 732 O O . TYR A 1 89 ? -18.037 1.090 12.992 1.00 56.31 89 TYR A O 1
ATOM 740 N N . LYS A 1 90 ? -20.236 0.824 13.482 1.00 59.03 90 LYS A N 1
ATOM 741 C CA . LYS A 1 90 ? -20.617 -0.135 12.419 1.00 59.03 90 LYS A CA 1
ATOM 742 C C . LYS A 1 90 ? -19.900 0.153 11.088 1.00 59.03 90 LYS A C 1
ATOM 744 O O . LYS A 1 90 ? -20.367 0.960 10.288 1.00 59.03 90 LYS A O 1
ATOM 749 N N . GLY A 1 91 ? -18.736 -0.455 10.887 1.00 77.12 91 GLY A N 1
ATOM 750 C CA . GLY A 1 91 ? -17.796 -0.043 9.854 1.00 77.12 91 GLY A CA 1
ATOM 751 C C . GLY A 1 91 ? -16.468 -0.789 9.943 1.00 77.12 91 GLY A C 1
ATOM 752 O O . GLY A 1 91 ? -16.203 -1.527 10.894 1.00 77.12 91 GLY A O 1
ATOM 753 N N . ILE A 1 92 ? -15.640 -0.605 8.914 1.00 86.44 92 ILE A N 1
ATOM 754 C CA . ILE A 1 92 ? -14.333 -1.257 8.786 1.00 86.44 92 ILE A CA 1
ATOM 755 C C . ILE A 1 92 ? -13.384 -0.697 9.852 1.00 86.44 92 ILE A C 1
ATOM 757 O O . ILE A 1 92 ? -13.246 0.519 10.004 1.00 86.44 92 ILE A O 1
ATOM 761 N N . SER A 1 93 ? -12.716 -1.579 10.591 1.00 90.25 93 SER A N 1
ATOM 762 C CA . SER A 1 93 ? -11.693 -1.180 11.556 1.00 90.25 93 SER A CA 1
ATOM 763 C C . SER A 1 93 ? -10.418 -0.710 10.839 1.00 90.25 93 SER A C 1
ATOM 765 O O . SER A 1 93 ? -10.172 -1.030 9.677 1.00 90.25 93 SER A O 1
ATOM 767 N N . TYR A 1 94 ? -9.524 -0.005 11.530 1.00 91.19 94 TYR A N 1
ATOM 768 C CA . TYR A 1 94 ? -8.204 0.322 10.986 1.00 91.19 94 TYR A CA 1
ATOM 769 C C . TYR A 1 94 ? -7.379 -0.923 10.630 1.00 91.19 94 TYR A C 1
ATOM 771 O O . TYR A 1 94 ? -6.606 -0.886 9.674 1.00 91.19 94 TYR A O 1
ATOM 779 N N . GLN A 1 95 ? -7.564 -2.032 11.350 1.00 91.75 95 GLN A N 1
ATOM 780 C CA . GLN A 1 95 ? -6.941 -3.311 11.006 1.00 91.75 95 GLN A CA 1
ATOM 781 C C . GLN A 1 95 ? -7.530 -3.855 9.701 1.00 91.75 95 GLN A C 1
ATOM 783 O O . GLN A 1 95 ? -6.789 -4.276 8.813 1.00 91.75 95 GLN A O 1
ATOM 788 N N . GLY A 1 96 ? -8.849 -3.755 9.535 1.00 92.00 96 GLY A N 1
ATOM 789 C CA . GLY A 1 96 ? -9.512 -4.114 8.292 1.00 92.00 96 GLY A CA 1
ATOM 790 C C . GLY A 1 96 ? -9.045 -3.273 7.107 1.00 92.00 96 GLY A C 1
ATOM 791 O O . GLY A 1 96 ? -8.740 -3.830 6.058 1.00 92.00 96 GLY A O 1
ATOM 792 N N . LEU A 1 97 ? -8.865 -1.960 7.278 1.00 93.81 97 LEU A N 1
ATOM 793 C CA . LEU A 1 97 ? -8.298 -1.098 6.231 1.00 93.81 97 LEU A CA 1
ATOM 794 C C . LEU A 1 97 ? -6.910 -1.569 5.773 1.00 93.81 97 LEU A C 1
ATOM 796 O O . LEU A 1 97 ? -6.622 -1.546 4.580 1.00 93.81 97 LEU A O 1
ATOM 800 N N . ILE A 1 98 ? -6.065 -2.040 6.696 1.00 95.25 98 ILE A N 1
ATOM 801 C CA . ILE A 1 98 ? -4.731 -2.558 6.359 1.00 95.25 98 ILE A CA 1
ATOM 802 C C . ILE A 1 98 ? -4.812 -3.813 5.488 1.00 95.25 98 ILE A C 1
ATOM 804 O O . ILE A 1 98 ? -4.006 -3.954 4.569 1.00 95.25 98 ILE A O 1
ATOM 808 N N . LEU A 1 99 ? -5.789 -4.696 5.719 1.00 95.19 99 LEU A N 1
ATOM 809 C CA . LEU A 1 99 ? -6.014 -5.855 4.847 1.00 95.19 99 LEU A CA 1
ATOM 810 C C . LEU A 1 99 ? -6.317 -5.418 3.408 1.00 95.19 99 LEU A C 1
ATOM 812 O O . LEU A 1 99 ? -5.765 -5.992 2.472 1.00 95.19 99 LEU A O 1
ATOM 816 N N . PHE A 1 100 ? -7.121 -4.365 3.233 1.00 95.12 100 PHE A N 1
ATOM 817 C CA . PHE A 1 100 ? -7.434 -3.803 1.915 1.00 95.12 100 PHE A CA 1
ATOM 818 C C . PHE A 1 100 ? -6.264 -3.038 1.273 1.00 95.12 100 PHE A C 1
ATOM 820 O O . PHE A 1 100 ? -6.236 -2.880 0.055 1.00 95.12 100 PHE A O 1
ATOM 827 N N . PHE A 1 101 ? -5.236 -2.627 2.020 1.00 96.81 101 PHE A N 1
ATOM 828 C CA . PHE A 1 101 ? -4.043 -2.041 1.397 1.00 96.81 101 PHE A CA 1
ATOM 829 C C . PHE A 1 101 ? -3.232 -3.046 0.582 1.00 96.81 101 PHE A C 1
ATOM 831 O O . PHE A 1 101 ? -2.549 -2.637 -0.352 1.00 96.81 101 PHE A O 1
ATOM 838 N N . ILE A 1 102 ? -3.323 -4.347 0.870 1.00 96.25 102 ILE A N 1
ATOM 839 C CA . ILE A 1 102 ? -2.640 -5.383 0.084 1.00 96.25 102 ILE A CA 1
ATOM 840 C C . ILE A 1 102 ? -3.117 -5.367 -1.380 1.00 96.25 102 ILE A C 1
ATOM 842 O O . ILE A 1 102 ? -2.283 -5.113 -2.253 1.00 96.25 102 ILE A O 1
ATOM 846 N N . PRO A 1 103 ? -4.414 -5.566 -1.697 1.00 96.44 103 PRO A N 1
ATOM 847 C CA . PRO A 1 103 ? -4.887 -5.493 -3.078 1.00 96.44 103 PRO A CA 1
ATOM 848 C C . PRO A 1 103 ? -4.681 -4.114 -3.713 1.00 96.44 103 PRO A C 1
ATOM 850 O O . PRO A 1 103 ? -4.341 -4.043 -4.896 1.00 96.44 103 PRO A O 1
ATOM 853 N N . ILE A 1 104 ? -4.814 -3.022 -2.952 1.00 95.00 104 ILE A N 1
ATOM 854 C CA . ILE A 1 104 ? -4.537 -1.668 -3.461 1.00 95.00 104 ILE A CA 1
ATOM 855 C C . ILE A 1 104 ? -3.063 -1.533 -3.872 1.00 95.00 104 ILE A C 1
ATOM 857 O O . ILE A 1 104 ? -2.764 -0.981 -4.930 1.00 95.00 104 ILE A O 1
ATOM 861 N N . SER A 1 105 ? -2.132 -2.067 -3.077 1.00 96.25 105 SER A N 1
ATOM 862 C CA . SER A 1 105 ? -0.699 -2.027 -3.387 1.00 96.25 105 SER A CA 1
ATOM 863 C C . SER A 1 105 ? -0.349 -2.840 -4.633 1.00 96.25 105 SER A C 1
ATOM 865 O O . SER A 1 105 ? 0.529 -2.439 -5.393 1.00 96.25 105 SER A O 1
ATOM 867 N N . ILE A 1 106 ? -1.076 -3.934 -4.895 1.00 94.62 106 ILE A N 1
ATOM 868 C CA . ILE A 1 106 ? -0.931 -4.726 -6.122 1.00 94.62 106 ILE A CA 1
ATOM 869 C C . ILE A 1 106 ? -1.333 -3.887 -7.337 1.00 94.62 106 ILE A C 1
ATOM 871 O O . ILE A 1 106 ? -0.536 -3.754 -8.263 1.00 94.62 106 ILE A O 1
ATOM 875 N N . ALA A 1 107 ? -2.513 -3.256 -7.322 1.00 93.62 107 ALA A N 1
ATOM 876 C CA . ALA A 1 107 ? -2.919 -2.358 -8.407 1.00 93.62 107 ALA A CA 1
ATOM 877 C C . ALA A 1 107 ? -1.895 -1.228 -8.609 1.00 93.62 107 ALA A C 1
ATOM 879 O O . ALA A 1 107 ? -1.493 -0.934 -9.735 1.00 93.62 107 ALA A O 1
ATOM 880 N N . PHE A 1 108 ? -1.409 -0.641 -7.512 1.00 94.12 108 PHE A N 1
ATOM 881 C CA . PHE A 1 108 ? -0.415 0.426 -7.552 1.00 94.12 108 PHE A CA 1
ATOM 882 C C . PHE A 1 108 ? 0.924 -0.021 -8.160 1.00 94.12 108 PHE A C 1
ATOM 884 O O . PHE A 1 108 ? 1.481 0.691 -8.996 1.00 94.12 108 PHE A O 1
ATOM 891 N N . ALA A 1 109 ? 1.409 -1.219 -7.825 1.00 95.88 109 ALA A N 1
ATOM 892 C CA . ALA A 1 109 ? 2.618 -1.790 -8.414 1.00 95.88 109 ALA A CA 1
ATOM 893 C C . ALA A 1 109 ? 2.483 -1.973 -9.935 1.00 95.88 109 ALA A C 1
ATOM 895 O O . ALA A 1 109 ? 3.404 -1.640 -10.675 1.00 95.88 109 ALA A O 1
ATOM 896 N N . PHE A 1 110 ? 1.319 -2.415 -10.417 1.00 94.38 110 PHE A N 1
ATOM 897 C CA . PHE A 1 110 ? 1.046 -2.562 -11.852 1.00 94.38 110 PHE A CA 1
ATOM 898 C C . PHE A 1 110 ? 0.906 -1.225 -12.595 1.00 94.38 110 PHE A C 1
ATOM 900 O O . PHE A 1 110 ? 1.219 -1.161 -13.781 1.00 94.38 110 PHE A O 1
ATOM 907 N N . ILE A 1 111 ? 0.492 -0.152 -11.913 1.00 91.88 111 ILE A N 1
ATOM 908 C CA . ILE A 1 111 ? 0.515 1.213 -12.466 1.00 91.88 111 ILE A CA 1
ATOM 909 C C . ILE A 1 111 ? 1.958 1.736 -12.557 1.00 91.88 111 ILE A C 1
ATOM 911 O O . ILE A 1 111 ? 2.336 2.362 -13.547 1.00 91.88 111 ILE A O 1
ATOM 915 N N . ILE A 1 112 ? 2.780 1.468 -11.539 1.00 92.56 112 ILE A N 1
ATOM 916 C CA . ILE A 1 112 ? 4.182 1.906 -11.485 1.00 92.56 112 ILE A CA 1
ATOM 917 C C . ILE A 1 112 ? 5.065 1.136 -12.470 1.00 92.56 112 ILE A C 1
ATOM 919 O O . ILE A 1 112 ? 5.962 1.728 -13.073 1.00 92.56 112 ILE A O 1
ATOM 923 N N . PHE A 1 113 ? 4.821 -0.162 -12.652 1.00 94.31 113 PHE A N 1
ATOM 924 C CA . PHE A 1 113 ? 5.638 -1.050 -13.476 1.00 94.31 113 PHE A CA 1
ATOM 925 C C . PHE A 1 113 ? 5.961 -0.481 -14.871 1.00 94.31 113 PHE A C 1
ATOM 927 O O . PHE A 1 113 ? 7.147 -0.336 -15.181 1.00 94.31 113 PHE A O 1
ATOM 934 N N . PRO A 1 114 ? 4.979 -0.106 -15.717 1.00 91.44 114 PRO A N 1
ATOM 935 C CA . PRO A 1 114 ? 5.268 0.407 -17.054 1.00 91.44 114 PRO A CA 1
ATOM 936 C C . PRO A 1 114 ? 5.952 1.785 -17.045 1.00 91.44 114 PRO A C 1
ATOM 938 O O . PRO A 1 114 ? 6.759 2.061 -17.934 1.00 91.44 114 PRO A O 1
ATOM 941 N N . LEU A 1 115 ? 5.700 2.632 -16.037 1.00 89.31 115 LEU A N 1
ATOM 942 C CA . LEU A 1 115 ? 6.397 3.915 -15.879 1.00 89.31 115 LEU A CA 1
ATOM 943 C C . LEU A 1 115 ? 7.889 3.694 -15.589 1.00 89.31 115 LEU A C 1
ATOM 945 O O . LEU A 1 115 ? 8.757 4.270 -16.244 1.00 89.31 115 LEU A O 1
ATOM 949 N N . ALA A 1 116 ? 8.181 2.823 -14.627 1.00 91.69 116 ALA A N 1
ATOM 950 C CA . ALA A 1 116 ? 9.539 2.485 -14.229 1.00 91.69 116 ALA A CA 1
ATOM 951 C C . ALA A 1 116 ? 10.292 1.732 -15.342 1.00 91.69 116 ALA A C 1
ATOM 953 O O . ALA A 1 116 ? 11.478 1.994 -15.562 1.00 91.69 116 ALA A O 1
ATOM 954 N N . LEU A 1 117 ? 9.595 0.876 -16.100 1.00 91.62 117 LEU A N 1
ATOM 955 C CA . LEU A 1 117 ? 10.134 0.190 -17.276 1.00 91.62 117 LEU A CA 1
ATOM 956 C C . LEU A 1 117 ? 10.625 1.181 -18.337 1.00 91.62 117 LEU A C 1
ATOM 958 O O . LEU A 1 117 ? 11.723 1.013 -18.863 1.00 91.62 117 LEU A O 1
ATOM 962 N N . HIS A 1 118 ? 9.842 2.225 -18.620 1.00 86.69 118 HIS A N 1
ATOM 963 C CA . HIS A 1 118 ? 10.223 3.259 -19.581 1.00 86.69 118 HIS A CA 1
ATOM 964 C C . HIS A 1 118 ? 11.433 4.083 -19.110 1.00 86.69 118 HIS A C 1
ATOM 966 O O . HIS A 1 118 ? 12.272 4.464 -19.920 1.00 86.69 118 HIS A O 1
ATOM 972 N N . GLN A 1 119 ? 11.540 4.371 -17.810 1.00 85.06 119 GLN A N 1
ATOM 973 C CA . GLN A 1 119 ? 12.604 5.230 -17.276 1.00 85.06 119 GLN A CA 1
ATOM 974 C C . GLN A 1 119 ? 13.950 4.520 -17.083 1.00 85.06 119 GLN A C 1
ATOM 976 O O . GLN A 1 119 ? 14.993 5.135 -17.279 1.00 85.06 119 GLN A O 1
ATOM 981 N N . GLY A 1 120 ? 13.948 3.251 -16.668 1.00 82.12 120 GLY A N 1
ATOM 982 C CA . GLY A 1 120 ? 15.174 2.558 -16.247 1.00 82.12 120 GLY A CA 1
ATOM 983 C C . GLY A 1 120 ? 15.211 1.071 -16.589 1.00 82.12 120 GLY A C 1
ATOM 984 O O . GLY A 1 120 ? 15.970 0.316 -15.980 1.00 82.12 120 GLY A O 1
ATOM 985 N N . GLY A 1 121 ? 14.373 0.631 -17.529 1.00 91.62 121 GLY A N 1
ATOM 986 C CA . GLY A 1 121 ? 14.309 -0.757 -17.967 1.00 91.62 121 GLY A CA 1
ATOM 987 C C . GLY A 1 121 ? 13.757 -1.711 -16.906 1.00 91.62 121 GLY A C 1
ATOM 988 O O . GLY A 1 121 ? 13.118 -1.317 -15.927 1.00 91.62 121 GLY A O 1
ATOM 989 N N . ILE A 1 122 ? 13.990 -3.007 -17.116 1.00 93.44 122 ILE A N 1
ATOM 990 C CA . ILE A 1 122 ? 13.374 -4.071 -16.313 1.00 93.44 122 ILE A CA 1
ATOM 991 C C . ILE A 1 122 ? 13.797 -4.036 -14.836 1.00 93.44 122 ILE A C 1
ATOM 993 O O . ILE A 1 122 ? 12.973 -4.283 -13.958 1.00 93.44 122 ILE A O 1
ATOM 997 N N . CYS A 1 123 ? 15.049 -3.664 -14.544 1.00 93.81 123 CYS A N 1
ATOM 998 C CA . CYS A 1 123 ? 15.550 -3.549 -13.171 1.00 93.81 123 CYS A CA 1
ATOM 999 C C . CYS A 1 123 ? 14.795 -2.469 -12.391 1.00 93.81 123 CYS A C 1
ATOM 1001 O O . CYS A 1 123 ? 14.428 -2.686 -11.236 1.00 93.81 123 CYS A O 1
ATOM 1003 N N . SER A 1 124 ? 14.525 -1.330 -13.035 1.00 94.38 124 SER A N 1
ATOM 1004 C CA . SER A 1 124 ? 13.694 -0.267 -12.469 1.00 94.38 124 SER A CA 1
ATOM 1005 C C . SER A 1 124 ? 12.264 -0.763 -12.249 1.00 94.38 124 SER A C 1
ATOM 1007 O O . SER A 1 124 ? 11.755 -0.699 -11.132 1.00 94.38 124 SER A O 1
ATOM 1009 N N . ALA A 1 125 ? 11.647 -1.365 -13.271 1.00 94.81 125 ALA A N 1
ATOM 1010 C CA . ALA A 1 125 ? 10.277 -1.875 -13.192 1.00 94.81 125 ALA A CA 1
ATOM 1011 C C . ALA A 1 125 ? 10.059 -2.822 -12.001 1.00 94.81 125 ALA A C 1
ATOM 1013 O O . ALA A 1 125 ? 9.126 -2.630 -11.219 1.00 94.81 125 ALA A O 1
ATOM 1014 N N . ILE A 1 126 ? 10.952 -3.799 -11.818 1.00 95.56 126 ILE A N 1
ATOM 1015 C CA . ILE A 1 126 ? 10.897 -4.748 -10.698 1.00 95.56 126 ILE A CA 1
ATOM 1016 C C . ILE A 1 126 ? 11.085 -4.021 -9.361 1.00 95.56 126 ILE A C 1
ATOM 1018 O O . ILE A 1 126 ? 10.299 -4.219 -8.435 1.00 95.56 126 ILE A O 1
ATOM 1022 N N . SER A 1 127 ? 12.095 -3.156 -9.260 1.00 96.50 127 SER A N 1
ATOM 1023 C CA . SER A 1 127 ? 12.462 -2.505 -7.996 1.00 96.50 127 SER A CA 1
ATOM 1024 C C . SER A 1 127 ? 11.373 -1.579 -7.473 1.00 96.50 127 SER A C 1
ATOM 1026 O O . SER A 1 127 ? 10.990 -1.661 -6.307 1.00 96.50 127 SER A O 1
ATOM 1028 N N . PHE A 1 128 ? 10.836 -0.725 -8.342 1.00 96.31 128 PHE A N 1
ATOM 1029 C CA . PHE A 1 128 ? 9.780 0.212 -7.974 1.00 96.31 128 PHE A CA 1
ATOM 1030 C C . PHE A 1 128 ? 8.450 -0.499 -7.700 1.00 96.31 128 PHE A C 1
ATOM 1032 O O . PHE A 1 128 ? 7.724 -0.093 -6.795 1.00 96.31 128 PHE A O 1
ATOM 1039 N N . SER A 1 129 ? 8.156 -1.602 -8.397 1.00 96.50 129 SER A N 1
ATOM 1040 C CA . SER A 1 129 ? 6.974 -2.425 -8.099 1.00 96.50 129 SER A CA 1
ATOM 1041 C C . SER A 1 129 ? 7.075 -3.079 -6.719 1.00 96.50 129 SER A C 1
ATOM 1043 O O . SER A 1 129 ? 6.126 -3.028 -5.944 1.00 96.50 129 SER A O 1
ATOM 1045 N N . LEU A 1 130 ? 8.238 -3.636 -6.361 1.00 97.06 130 LEU A N 1
ATOM 1046 C CA . LEU A 1 130 ? 8.465 -4.193 -5.021 1.00 97.06 130 LEU A CA 1
ATOM 1047 C C . LEU A 1 130 ? 8.407 -3.109 -3.935 1.00 97.06 130 LEU A C 1
ATOM 1049 O O . LEU A 1 130 ? 7.828 -3.331 -2.870 1.00 97.06 130 LEU A O 1
ATOM 1053 N N . ALA A 1 131 ? 8.943 -1.921 -4.216 1.00 97.06 131 ALA A N 1
ATOM 1054 C CA . ALA A 1 131 ? 8.850 -0.778 -3.315 1.00 97.06 131 ALA A CA 1
ATOM 1055 C C . ALA A 1 131 ? 7.397 -0.315 -3.101 1.00 97.06 131 ALA A C 1
ATOM 1057 O O . ALA A 1 131 ? 7.030 0.035 -1.979 1.00 97.06 131 ALA A O 1
ATOM 1058 N N . ALA A 1 132 ? 6.557 -0.350 -4.138 1.00 96.31 132 ALA A N 1
ATOM 1059 C CA . ALA A 1 132 ? 5.131 -0.031 -4.051 1.00 96.31 132 ALA A CA 1
ATOM 1060 C C . ALA A 1 132 ? 4.346 -1.023 -3.175 1.00 96.31 132 ALA A C 1
ATOM 1062 O O . ALA A 1 132 ? 3.423 -0.625 -2.468 1.00 96.31 132 ALA A O 1
ATOM 1063 N N . LEU A 1 133 ? 4.734 -2.303 -3.184 1.00 96.81 133 LEU A N 1
ATOM 1064 C CA . LEU A 1 133 ? 4.120 -3.343 -2.351 1.00 96.81 133 LEU A CA 1
ATOM 1065 C C . LEU A 1 133 ? 4.531 -3.233 -0.879 1.00 96.81 133 LEU A C 1
ATOM 1067 O O . LEU A 1 133 ? 3.722 -3.479 0.018 1.00 96.81 133 LEU A O 1
ATOM 1071 N N . TYR A 1 134 ? 5.788 -2.864 -0.623 1.00 97.56 134 TYR A N 1
ATOM 1072 C CA . TYR A 1 134 ? 6.403 -2.922 0.703 1.00 97.56 134 TYR A CA 1
ATOM 1073 C C . TYR A 1 134 ? 5.551 -2.323 1.845 1.00 97.56 134 TYR A C 1
ATOM 1075 O O . TYR A 1 134 ? 5.379 -3.011 2.856 1.00 97.56 134 TYR A O 1
ATOM 1083 N N . PRO A 1 135 ? 4.955 -1.118 1.723 1.00 97.69 135 PRO A N 1
ATOM 1084 C CA . PRO A 1 135 ? 4.179 -0.523 2.805 1.00 97.69 135 PRO A CA 1
ATOM 1085 C C . PRO A 1 135 ? 2.980 -1.350 3.254 1.00 97.69 135 PRO A C 1
ATOM 1087 O O . PRO A 1 135 ? 2.777 -1.508 4.456 1.00 97.69 135 PRO A O 1
ATOM 1090 N N . ALA A 1 136 ? 2.203 -1.901 2.316 1.00 97.19 136 ALA A N 1
ATOM 1091 C CA . ALA A 1 136 ? 1.024 -2.694 2.654 1.00 97.19 136 ALA A CA 1
ATOM 1092 C C . ALA A 1 136 ? 1.413 -3.954 3.433 1.00 97.19 136 ALA A C 1
ATOM 1094 O O . ALA A 1 136 ? 0.847 -4.233 4.490 1.00 97.19 136 ALA A O 1
ATOM 1095 N N . PHE A 1 137 ? 2.427 -4.680 2.953 1.00 96.81 137 PHE A N 1
ATOM 1096 C CA . PHE A 1 137 ? 2.913 -5.886 3.623 1.00 96.81 137 PHE A CA 1
ATOM 1097 C C . PHE A 1 137 ? 3.540 -5.577 4.983 1.00 96.81 137 PHE A C 1
ATOM 1099 O O . PHE A 1 137 ? 3.270 -6.282 5.954 1.00 96.81 137 PHE A O 1
ATOM 1106 N N . PHE A 1 138 ? 4.330 -4.508 5.090 1.00 97.69 138 PHE A N 1
ATOM 1107 C CA . PHE A 1 138 ? 4.924 -4.113 6.364 1.00 97.69 138 PHE A CA 1
ATOM 1108 C C . PHE A 1 138 ? 3.853 -3.721 7.391 1.00 97.69 138 PHE A C 1
ATOM 1110 O O . PHE A 1 138 ? 3.881 -4.187 8.531 1.00 97.69 138 PHE A O 1
ATOM 1117 N N . MET A 1 139 ? 2.867 -2.915 6.986 1.00 97.50 139 MET A N 1
ATOM 1118 C CA . MET A 1 139 ? 1.742 -2.556 7.851 1.00 97.50 139 MET A CA 1
ATOM 1119 C C . MET A 1 139 ? 0.923 -3.782 8.253 1.00 97.50 139 MET A C 1
ATOM 1121 O O . MET A 1 139 ? 0.516 -3.875 9.408 1.00 97.50 139 MET A O 1
ATOM 1125 N N . PHE A 1 140 ? 0.728 -4.746 7.350 1.00 96.56 140 PHE A N 1
ATOM 1126 C CA . PHE A 1 140 ? 0.049 -6.003 7.658 1.00 96.56 140 PHE A CA 1
ATOM 1127 C C . PHE A 1 140 ? 0.795 -6.827 8.719 1.00 96.56 140 PHE A C 1
ATOM 1129 O O . PHE A 1 140 ? 0.180 -7.296 9.677 1.00 96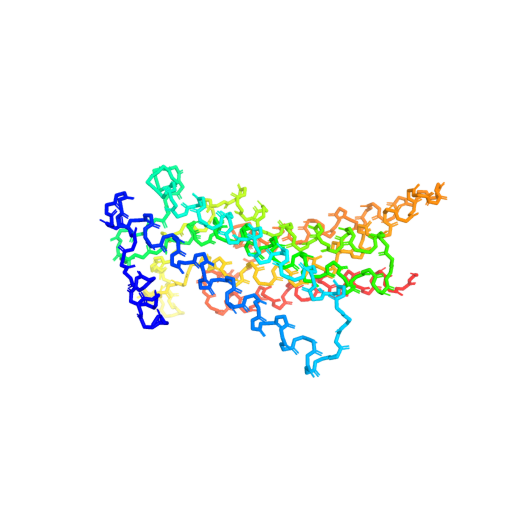.56 140 PHE A O 1
ATOM 1136 N N . LEU A 1 141 ? 2.126 -6.930 8.635 1.00 95.69 141 LEU A N 1
ATOM 1137 C CA . LEU A 1 141 ? 2.939 -7.583 9.673 1.00 95.69 141 LEU A CA 1
ATOM 1138 C C . LEU A 1 141 ? 2.811 -6.896 11.042 1.00 95.69 141 LEU A C 1
ATOM 1140 O O . LEU A 1 141 ? 2.980 -7.536 12.080 1.00 95.69 141 LEU A O 1
ATOM 1144 N N . ARG A 1 142 ? 2.489 -5.598 11.055 1.00 94.12 142 ARG A N 1
ATOM 1145 C CA . ARG A 1 142 ? 2.309 -4.787 12.266 1.00 94.12 142 ARG A CA 1
ATOM 1146 C C . ARG A 1 142 ? 0.861 -4.340 12.474 1.00 94.12 142 ARG A C 1
ATOM 1148 O O . ARG A 1 142 ? 0.626 -3.339 13.145 1.00 94.12 142 ARG A O 1
ATOM 1155 N N . ILE A 1 143 ? -0.116 -5.098 11.972 1.00 92.50 143 ILE A N 1
ATOM 1156 C CA . ILE A 1 143 ? -1.543 -4.727 11.979 1.00 92.50 143 ILE A CA 1
ATOM 1157 C C . ILE A 1 143 ? -2.062 -4.333 13.373 1.00 92.50 143 ILE A C 1
ATOM 1159 O O 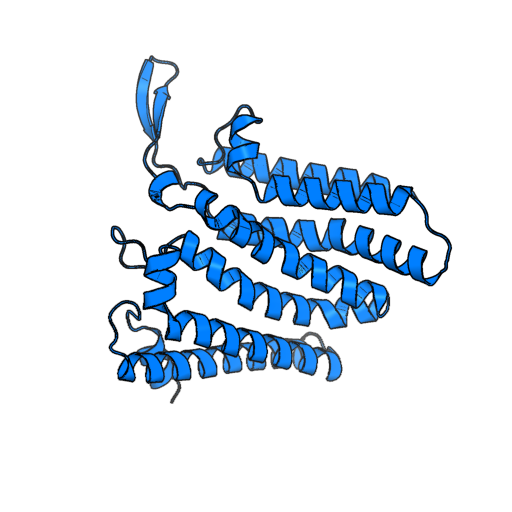. ILE A 1 143 ? -2.842 -3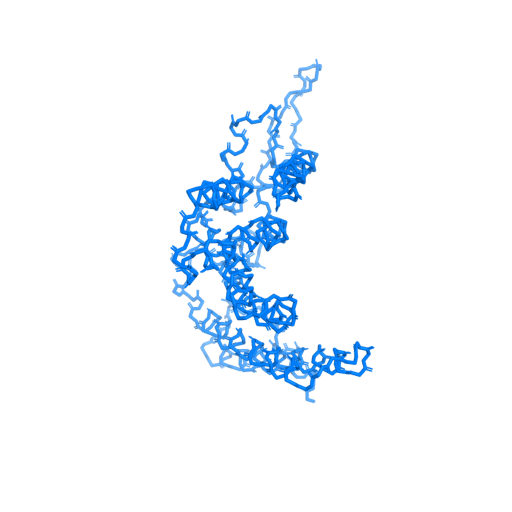.395 13.513 1.00 92.50 143 ILE A O 1
ATOM 1163 N N . ASN A 1 144 ? -1.554 -4.981 14.426 1.00 90.31 144 ASN A N 1
ATOM 1164 C CA . ASN A 1 144 ? -1.922 -4.715 15.820 1.00 90.31 144 ASN A CA 1
ATOM 1165 C C . ASN A 1 144 ? -1.530 -3.316 16.323 1.00 90.31 144 ASN A C 1
ATOM 1167 O O . ASN A 1 144 ? -2.109 -2.842 17.299 1.00 90.31 144 ASN A O 1
ATOM 1171 N N . VAL A 1 145 ? -0.569 -2.644 15.682 1.00 90.12 145 VAL A N 1
ATOM 1172 C CA . VAL A 1 145 ? -0.185 -1.264 16.022 1.00 90.12 145 VAL A CA 1
ATOM 1173 C C . VAL A 1 145 ? -1.327 -0.296 15.721 1.00 90.12 145 VAL A C 1
ATOM 1175 O O . VAL A 1 145 ? -1.534 0.674 16.444 1.00 90.12 145 VAL A O 1
ATOM 1178 N N . TYR A 1 146 ? -2.110 -0.576 14.685 1.00 88.19 146 TYR A N 1
ATOM 1179 C CA . TYR A 1 146 ? -3.111 0.339 14.150 1.00 88.19 146 TYR A CA 1
ATOM 1180 C C . TYR A 1 146 ? -4.511 0.119 14.728 1.00 88.19 146 TYR A C 1
ATOM 1182 O O . TYR A 1 146 ? -5.478 0.570 14.138 1.00 88.19 146 TYR A O 1
ATOM 1190 N N . LYS A 1 147 ? -4.662 -0.555 15.871 1.00 86.44 147 LYS A N 1
ATOM 1191 C CA . LYS A 1 147 ? -5.978 -0.773 16.495 1.00 86.44 147 LYS A CA 1
ATOM 1192 C C . LYS A 1 147 ? -6.735 0.538 16.746 1.00 86.44 147 LYS A C 1
ATOM 1194 O O . LYS A 1 147 ? -6.153 1.499 17.252 1.00 86.44 147 LYS A O 1
ATOM 1199 N N . ASN A 1 148 ? -8.047 0.535 16.489 1.00 77.38 148 ASN A N 1
ATOM 1200 C CA . ASN A 1 148 ? -8.942 1.677 16.741 1.00 77.38 148 ASN A CA 1
ATOM 1201 C C . ASN A 1 148 ? -8.923 2.134 18.205 1.00 77.38 148 ASN A C 1
ATOM 1203 O O . ASN A 1 148 ? -9.107 3.306 18.489 1.00 77.38 148 ASN A O 1
ATOM 1207 N N . GLU A 1 149 ? -8.636 1.246 19.154 1.00 68.31 149 GLU A N 1
ATOM 1208 C CA . GLU A 1 149 ? -8.515 1.598 20.576 1.00 68.31 149 GLU A CA 1
ATOM 1209 C C . GLU A 1 149 ? -7.457 2.686 20.838 1.00 68.31 149 GLU A C 1
ATOM 1211 O O . GLU A 1 149 ? -7.554 3.427 21.816 1.00 68.31 149 GLU A O 1
ATOM 1216 N N . ASN A 1 150 ? -6.484 2.847 19.933 1.00 60.41 150 ASN A N 1
ATOM 1217 C CA . ASN A 1 150 ? -5.499 3.922 19.997 1.00 60.41 150 ASN A CA 1
ATOM 1218 C C . ASN A 1 150 ? -6.070 5.313 19.667 1.00 60.41 150 ASN A C 1
ATOM 1220 O O . ASN A 1 150 ? -5.363 6.296 19.876 1.00 60.41 150 ASN A O 1
ATOM 1224 N N . SER A 1 151 ? -7.306 5.431 19.169 1.00 57.81 151 SER A N 1
ATOM 1225 C CA . SER A 1 151 ? -7.987 6.712 18.917 1.00 57.81 151 SER A CA 1
ATOM 1226 C C . SER A 1 151 ? -8.877 7.178 20.081 1.00 57.81 151 SER A C 1
ATOM 1228 O O . SER A 1 151 ? -9.765 8.008 19.891 1.00 57.81 151 SER A O 1
ATOM 1230 N N . ARG A 1 152 ? -8.688 6.634 21.291 1.00 61.25 152 ARG A N 1
ATOM 1231 C CA . ARG A 1 152 ? -9.426 7.046 22.499 1.00 61.25 152 ARG A CA 1
ATOM 1232 C C . ARG A 1 152 ? -8.773 8.238 23.193 1.00 61.25 152 ARG A C 1
ATOM 1234 O O . ARG A 1 152 ? -7.559 8.388 23.136 1.00 61.25 152 ARG A O 1
ATOM 1241 N N . GLU A 1 153 ? -9.596 9.057 23.847 1.00 59.22 153 GLU A N 1
ATOM 1242 C CA . GLU A 1 153 ? -9.230 10.331 24.483 1.00 59.22 153 GLU A CA 1
ATOM 1243 C C . GLU A 1 153 ? -7.942 10.252 25.315 1.00 59.22 153 GLU A C 1
ATOM 1245 O O . GLU A 1 153 ? -7.779 9.371 26.161 1.00 59.22 153 GLU A O 1
ATOM 1250 N N . LEU A 1 154 ? -7.034 11.204 25.094 1.00 59.28 154 LEU A N 1
ATOM 1251 C CA . LEU A 1 154 ? -5.898 11.418 25.982 1.00 59.28 154 LEU A CA 1
ATOM 1252 C C . LEU A 1 154 ? -6.289 12.457 27.028 1.00 59.28 154 LEU A C 1
ATOM 1254 O O . LEU A 1 154 ? -6.706 13.565 26.686 1.00 59.28 154 LEU A O 1
ATOM 1258 N N . VAL A 1 155 ? -6.109 12.117 28.301 1.00 58.16 155 VAL A N 1
ATOM 1259 C CA . VAL A 1 155 ? -6.146 13.100 29.385 1.00 58.16 155 VAL A CA 1
ATOM 1260 C C . VAL A 1 155 ? -4.794 13.805 29.391 1.00 58.16 155 VAL A C 1
ATOM 1262 O O . VAL A 1 155 ? -3.772 13.181 29.668 1.00 58.16 155 VAL A O 1
ATOM 1265 N N . THR A 1 156 ? -4.781 15.092 29.064 1.00 60.56 156 THR A N 1
ATOM 1266 C CA . THR A 1 156 ? -3.582 15.935 29.161 1.00 60.56 156 THR A CA 1
ATOM 1267 C C . THR A 1 156 ? -3.810 17.050 30.160 1.00 60.56 156 THR A C 1
ATOM 1269 O O . THR A 1 156 ? -4.917 17.561 30.260 1.00 60.56 156 THR A O 1
ATOM 1272 N N . GLU A 1 157 ? -2.778 17.449 30.892 1.00 56.06 157 GLU A N 1
ATOM 1273 C CA . GLU A 1 157 ? -2.843 18.630 31.753 1.00 56.06 157 GLU A CA 1
ATOM 1274 C C . GLU A 1 157 ? -2.364 19.855 30.972 1.00 56.06 157 GLU A C 1
ATOM 1276 O O . GLU A 1 157 ? -1.343 19.809 30.287 1.00 56.06 157 GLU A O 1
ATOM 1281 N N . ASN A 1 158 ? -3.140 20.936 31.024 1.00 63.03 158 ASN A N 1
ATOM 1282 C CA . ASN A 1 158 ? -2.758 22.218 30.440 1.00 63.03 158 ASN A CA 1
ATOM 1283 C C . ASN A 1 158 ? -1.651 22.877 31.284 1.00 63.03 158 ASN A C 1
ATOM 1285 O O . ASN A 1 158 ? -1.450 22.494 32.434 1.00 63.03 158 ASN A O 1
ATOM 1289 N N . GLU A 1 159 ? -1.003 23.933 30.778 1.00 59.84 159 GLU A N 1
ATOM 1290 C CA . GLU A 1 159 ? 0.036 24.688 31.521 1.00 59.84 159 GLU A CA 1
ATOM 1291 C C . GLU A 1 159 ? -0.451 25.226 32.886 1.00 59.84 159 GLU A C 1
ATOM 1293 O O . GLU A 1 159 ? 0.341 25.434 33.800 1.00 59.84 159 GLU A O 1
ATOM 1298 N N . ASN A 1 160 ? -1.772 25.360 33.055 1.00 63.56 160 ASN A N 1
ATOM 1299 C CA . ASN A 1 160 ? -2.437 25.774 34.294 1.00 63.56 160 ASN A CA 1
ATOM 1300 C C . ASN A 1 160 ? -2.866 24.598 35.207 1.00 63.56 160 ASN A C 1
ATOM 1302 O O . ASN A 1 160 ? -3.645 24.809 36.133 1.00 63.56 160 ASN A O 1
ATOM 1306 N N . GLY A 1 161 ? -2.446 23.357 34.930 1.00 60.06 161 GLY A N 1
ATOM 1307 C CA . GLY A 1 161 ? -2.788 22.159 35.718 1.00 60.06 161 GLY A CA 1
ATOM 1308 C C . GLY A 1 161 ? -4.202 21.598 35.494 1.00 60.06 161 GLY A C 1
ATOM 1309 O O . GLY A 1 161 ? -4.623 20.668 36.179 1.00 60.06 161 GLY A O 1
ATOM 1310 N N . ASN A 1 162 ? -4.957 22.135 34.531 1.00 63.22 162 ASN A N 1
ATOM 1311 C CA . ASN A 1 162 ? -6.310 21.664 34.221 1.00 63.22 162 ASN A CA 1
ATOM 1312 C C . ASN A 1 162 ? -6.270 20.431 33.314 1.00 63.22 162 ASN A C 1
ATOM 1314 O O . ASN A 1 162 ? -5.659 20.474 32.247 1.00 63.22 162 ASN A O 1
ATOM 1318 N N . LYS A 1 163 ? -6.980 19.364 33.692 1.00 58.22 163 LYS A N 1
ATOM 1319 C CA . LYS A 1 163 ? -7.140 18.161 32.864 1.00 58.22 163 LYS A CA 1
ATOM 1320 C C . LYS A 1 163 ? -8.066 18.448 31.680 1.00 58.22 163 LYS A C 1
ATOM 1322 O O . LYS A 1 163 ? -9.253 18.695 31.864 1.00 58.22 163 LYS A O 1
ATOM 1327 N N . ILE A 1 164 ? -7.516 18.395 30.475 1.00 65.75 164 ILE A N 1
ATOM 1328 C CA . ILE A 1 164 ? -8.215 18.494 29.197 1.00 65.75 164 ILE A CA 1
ATOM 1329 C C . ILE A 1 164 ? -8.246 17.101 28.572 1.00 65.75 164 ILE A C 1
ATOM 1331 O O . ILE A 1 164 ? -7.204 16.477 28.355 1.00 65.75 164 ILE A O 1
ATOM 1335 N N . THR A 1 165 ? -9.444 16.613 28.265 1.00 59.00 165 THR A N 1
ATOM 1336 C CA . THR A 1 165 ? -9.640 15.436 27.419 1.00 59.00 165 THR A CA 1
ATOM 1337 C C . THR A 1 165 ? -9.537 15.854 25.956 1.00 59.00 165 THR A C 1
ATOM 1339 O O . THR A 1 165 ? -10.417 16.516 25.410 1.00 59.00 165 THR A O 1
ATOM 1342 N N . GLU A 1 166 ? -8.432 15.495 25.303 1.00 63.53 166 GLU A N 1
ATOM 1343 C CA . GLU A 1 166 ? -8.285 15.680 23.861 1.00 63.53 166 GLU A CA 1
ATOM 1344 C C . GLU A 1 166 ? -8.675 14.396 23.133 1.00 63.53 166 GLU A C 1
ATOM 1346 O O . GLU A 1 166 ? -8.089 13.328 23.341 1.00 63.53 166 GLU A O 1
ATOM 1351 N N . LYS A 1 167 ? -9.644 14.504 22.222 1.00 62.91 167 LYS A N 1
ATOM 1352 C CA . LYS A 1 167 ? -9.972 13.422 21.297 1.00 62.91 167 LYS A CA 1
ATOM 1353 C C . LYS A 1 167 ? -8.819 13.247 20.307 1.00 62.91 167 LYS A C 1
ATOM 1355 O O . LYS A 1 167 ? -8.532 14.143 19.514 1.00 62.91 167 LYS A O 1
ATOM 1360 N N . VAL A 1 168 ? -8.156 12.095 20.350 1.00 72.31 168 VAL A N 1
ATOM 1361 C CA . VAL A 1 168 ? -7.046 11.767 19.447 1.00 72.31 168 VAL A CA 1
ATOM 1362 C C . VAL A 1 168 ? -7.513 10.952 18.252 1.00 72.31 168 VAL A C 1
ATOM 1364 O O . VAL A 1 168 ? -8.441 10.159 18.337 1.00 72.31 168 VAL A O 1
ATOM 1367 N N . ILE A 1 169 ? -6.841 11.134 17.118 1.00 73.00 169 ILE A N 1
ATOM 1368 C CA . ILE A 1 169 ? -7.147 10.420 15.868 1.00 73.00 169 ILE A CA 1
ATOM 1369 C C . ILE A 1 169 ? -6.610 8.978 15.868 1.00 73.00 169 ILE A C 1
ATOM 1371 O O . ILE A 1 169 ? -7.003 8.165 15.028 1.00 73.00 169 ILE A O 1
ATOM 1375 N N . GLY A 1 170 ? -5.718 8.659 16.813 1.00 82.19 170 GLY A N 1
ATOM 1376 C CA . GLY A 1 170 ? -4.960 7.411 16.840 1.00 82.19 170 GLY A CA 1
ATOM 1377 C C . GLY A 1 170 ? -3.932 7.336 15.709 1.00 82.19 170 GLY A C 1
ATOM 1378 O O . GLY A 1 170 ? -3.608 8.334 15.066 1.00 82.19 170 GLY A O 1
ATOM 1379 N N . TYR A 1 171 ? -3.401 6.142 15.454 1.00 87.62 171 TYR A N 1
ATOM 1380 C CA . TYR A 1 171 ? -2.514 5.914 14.314 1.00 87.62 171 TYR A CA 1
ATOM 1381 C C . TYR A 1 171 ? -3.353 5.615 13.072 1.00 87.62 171 TYR A C 1
ATOM 1383 O O . TYR A 1 171 ? -3.736 4.475 12.839 1.00 87.62 171 TYR A O 1
ATOM 1391 N N . HIS A 1 172 ? -3.682 6.646 12.293 1.00 89.06 172 HIS A N 1
ATOM 1392 C CA . HIS A 1 172 ? -4.599 6.508 11.160 1.00 89.06 172 HIS A CA 1
ATOM 1393 C C . HIS A 1 172 ? -3.937 5.786 9.966 1.00 89.06 172 HIS A C 1
ATOM 1395 O O . HIS A 1 172 ? -3.126 6.398 9.261 1.00 89.06 172 HIS A O 1
ATOM 1401 N N . PRO A 1 173 ? -4.298 4.526 9.656 1.00 92.25 173 PRO A N 1
ATOM 1402 C CA . PRO A 1 173 ? -3.530 3.660 8.757 1.00 92.25 173 PRO A CA 1
ATOM 1403 C C . PRO A 1 173 ? -3.424 4.212 7.329 1.00 92.25 173 PRO A C 1
ATOM 1405 O O . PRO A 1 173 ? -2.356 4.142 6.733 1.00 92.25 173 PRO A O 1
ATOM 1408 N N . VAL A 1 174 ? -4.477 4.853 6.803 1.00 92.69 174 VAL A N 1
ATOM 1409 C CA . VAL A 1 174 ? -4.474 5.433 5.441 1.00 92.69 174 VAL A CA 1
ATOM 1410 C C . VAL A 1 174 ? -3.367 6.472 5.254 1.00 92.69 174 VAL A C 1
ATOM 1412 O O . VAL A 1 174 ? -2.708 6.485 4.219 1.00 92.69 174 VAL A O 1
ATOM 1415 N N . ILE A 1 175 ? -3.124 7.324 6.257 1.00 92.62 175 ILE A N 1
ATOM 1416 C CA . ILE A 1 175 ? -2.119 8.389 6.146 1.00 92.62 175 ILE A CA 1
ATOM 1417 C C . ILE A 1 175 ? -0.722 7.768 6.098 1.00 92.62 175 ILE A C 1
ATOM 1419 O O . ILE A 1 175 ? 0.082 8.135 5.244 1.00 92.62 175 ILE A O 1
ATOM 1423 N N . TYR A 1 176 ? -0.459 6.787 6.966 1.00 94.31 176 TYR A N 1
ATOM 1424 C CA . TYR A 1 176 ? 0.807 6.055 6.977 1.00 94.31 176 TYR A CA 1
ATOM 1425 C C . TYR A 1 176 ? 1.020 5.253 5.696 1.00 94.31 176 TYR A C 1
ATOM 1427 O O . TYR A 1 176 ? 2.128 5.262 5.171 1.00 94.31 176 TYR A O 1
ATOM 1435 N N . TYR A 1 177 ? -0.023 4.621 5.156 1.00 96.50 177 TYR A N 1
ATOM 1436 C CA . TYR A 1 177 ? 0.068 3.875 3.905 1.00 96.50 177 TYR A CA 1
ATOM 1437 C C . TYR A 1 177 ? 0.411 4.778 2.720 1.00 96.50 177 TYR A C 1
ATOM 1439 O O . TYR A 1 177 ? 1.380 4.504 2.013 1.00 96.50 177 TYR A O 1
ATOM 1447 N N . ILE A 1 178 ? -0.328 5.877 2.521 1.00 94.75 178 ILE A N 1
ATOM 1448 C CA . ILE A 1 178 ? -0.071 6.820 1.422 1.00 94.75 178 ILE A CA 1
ATOM 1449 C C . ILE A 1 178 ? 1.342 7.389 1.549 1.00 94.75 178 ILE A C 1
ATOM 1451 O O . ILE A 1 178 ? 2.127 7.347 0.602 1.00 94.75 178 ILE A O 1
ATOM 1455 N N . PHE A 1 179 ? 1.690 7.884 2.736 1.00 94.56 179 PHE A N 1
ATOM 1456 C CA . PHE A 1 179 ? 2.978 8.522 2.965 1.00 94.56 179 PHE A CA 1
ATOM 1457 C C . PHE A 1 179 ? 4.151 7.540 2.855 1.00 94.56 179 PHE A C 1
ATOM 1459 O O . PHE A 1 179 ? 5.144 7.824 2.186 1.00 94.56 179 PHE A O 1
ATOM 1466 N N . GLY A 1 180 ? 4.015 6.353 3.447 1.00 95.62 180 GLY A N 1
ATOM 1467 C CA . GLY A 1 180 ? 4.998 5.284 3.338 1.00 95.62 180 GLY A CA 1
ATOM 1468 C C . GLY A 1 180 ? 5.161 4.788 1.905 1.00 95.62 180 GLY A C 1
ATOM 1469 O O . GLY A 1 180 ? 6.285 4.524 1.500 1.00 95.62 180 GLY A O 1
ATOM 1470 N N . SER A 1 181 ? 4.090 4.737 1.107 1.00 95.44 181 SER A N 1
ATOM 1471 C CA . SER A 1 181 ? 4.156 4.364 -0.315 1.00 95.44 181 SER A CA 1
ATOM 1472 C C . SER A 1 181 ? 4.915 5.380 -1.153 1.00 95.44 181 SER A C 1
ATOM 1474 O O . SER A 1 181 ? 5.772 4.986 -1.943 1.00 95.44 181 SER A O 1
ATOM 1476 N N . LEU A 1 182 ? 4.665 6.674 -0.936 1.00 92.50 182 LEU A N 1
ATOM 1477 C CA . LEU A 1 182 ? 5.393 7.748 -1.615 1.00 92.50 182 LEU A CA 1
ATOM 1478 C C . LEU A 1 182 ? 6.895 7.676 -1.318 1.00 92.50 182 LEU A C 1
ATOM 1480 O O . LEU A 1 182 ? 7.711 7.679 -2.240 1.00 92.50 182 LEU A O 1
ATOM 1484 N N . ILE A 1 183 ? 7.260 7.552 -0.039 1.00 93.69 183 ILE A N 1
ATOM 1485 C CA . ILE A 1 183 ? 8.668 7.487 0.366 1.00 93.69 183 ILE A CA 1
ATOM 1486 C C . ILE A 1 183 ? 9.310 6.178 -0.101 1.00 93.69 183 ILE A C 1
ATOM 1488 O O . ILE A 1 183 ? 10.413 6.209 -0.638 1.00 93.69 183 ILE A O 1
ATOM 1492 N N . SER A 1 184 ? 8.621 5.043 0.040 1.00 95.62 184 SER A N 1
ATOM 1493 C CA . SER A 1 184 ? 9.114 3.721 -0.364 1.00 95.62 184 SER A CA 1
ATOM 1494 C C . SER A 1 184 ? 9.468 3.677 -1.843 1.00 95.62 184 SER A C 1
ATOM 1496 O O . SER A 1 184 ? 10.598 3.327 -2.189 1.00 95.62 184 SER A O 1
ATOM 1498 N N . CYS A 1 185 ? 8.557 4.116 -2.716 1.00 92.31 185 CYS A N 1
ATOM 1499 C CA . CYS A 1 185 ? 8.820 4.163 -4.153 1.00 92.31 185 CYS A CA 1
ATOM 1500 C C . CYS A 1 185 ? 10.054 5.010 -4.470 1.00 92.31 185 CYS A C 1
ATOM 1502 O O . CYS A 1 185 ? 10.826 4.638 -5.343 1.00 92.31 185 CYS A O 1
ATOM 1504 N N . HIS A 1 186 ? 10.284 6.097 -3.730 1.00 88.94 186 HIS A N 1
ATOM 1505 C CA . HIS A 1 186 ? 11.478 6.905 -3.912 1.00 88.94 186 HIS A CA 1
ATOM 1506 C C . HIS A 1 186 ? 12.738 6.188 -3.392 1.00 88.94 186 HIS A C 1
ATOM 1508 O O . HIS A 1 186 ? 13.609 5.834 -4.178 1.00 88.94 186 HIS A O 1
ATOM 1514 N N . ILE A 1 187 ? 12.884 5.963 -2.085 1.00 93.25 187 ILE A N 1
ATOM 1515 C CA . ILE A 1 187 ? 14.180 5.537 -1.525 1.00 93.25 187 ILE A CA 1
ATOM 1516 C C . ILE A 1 187 ? 14.437 4.033 -1.668 1.00 93.25 187 ILE A C 1
ATOM 1518 O O . ILE A 1 187 ? 15.548 3.641 -2.025 1.00 93.25 187 ILE A O 1
ATOM 1522 N N . ILE A 1 188 ? 13.424 3.179 -1.474 1.00 95.62 188 ILE A N 1
ATOM 1523 C CA . ILE A 1 188 ? 13.566 1.726 -1.675 1.00 95.62 188 ILE A CA 1
ATOM 1524 C C . ILE A 1 188 ? 13.639 1.416 -3.171 1.00 95.62 188 ILE A C 1
ATOM 1526 O O . ILE A 1 188 ? 14.503 0.648 -3.581 1.00 95.62 188 ILE A O 1
ATOM 1530 N N . GLY A 1 189 ? 12.795 2.047 -3.995 1.00 94.38 189 GLY A N 1
ATOM 1531 C CA . GLY A 1 189 ? 12.793 1.836 -5.447 1.00 94.38 189 GLY A CA 1
ATOM 1532 C C . GLY A 1 189 ? 14.160 2.104 -6.085 1.00 94.38 189 GLY A C 1
ATOM 1533 O O . GLY A 1 189 ? 14.708 1.226 -6.755 1.00 94.38 189 GLY A O 1
ATOM 1534 N N . PHE A 1 190 ? 14.762 3.270 -5.816 1.00 91.75 190 PHE A N 1
ATOM 1535 C CA . PHE A 1 190 ? 16.083 3.610 -6.358 1.00 91.75 190 PHE A CA 1
ATOM 1536 C C . PHE A 1 190 ? 17.219 2.753 -5.783 1.00 91.75 190 PHE A C 1
ATOM 1538 O O . PHE A 1 190 ? 18.073 2.292 -6.546 1.00 91.75 190 PHE A O 1
ATOM 1545 N N . SER A 1 191 ? 17.245 2.516 -4.466 1.00 93.75 191 SER A N 1
ATOM 1546 C CA . SER A 1 191 ? 18.309 1.714 -3.841 1.00 93.75 191 SER A CA 1
ATOM 1547 C C . SER A 1 191 ? 18.279 0.259 -4.306 1.00 93.75 191 SER A C 1
ATOM 1549 O O . SER A 1 191 ? 19.315 -0.279 -4.698 1.00 93.75 191 SER A O 1
ATOM 1551 N N . LEU A 1 192 ? 17.095 -0.353 -4.370 1.00 95.12 192 LEU A N 1
ATOM 1552 C CA . LEU A 1 192 ? 16.925 -1.714 -4.869 1.00 95.12 192 LEU A CA 1
ATOM 1553 C C . LEU A 1 192 ? 17.310 -1.823 -6.349 1.00 95.12 192 LEU A C 1
ATOM 1555 O O . LEU A 1 192 ? 18.002 -2.765 -6.729 1.00 95.12 192 LEU A O 1
ATOM 1559 N N . MET A 1 193 ? 16.955 -0.828 -7.166 1.00 93.81 193 MET A N 1
ATOM 1560 C CA . MET A 1 193 ? 17.346 -0.794 -8.577 1.00 93.81 193 MET A CA 1
ATOM 1561 C C . MET A 1 193 ? 18.866 -0.817 -8.742 1.00 93.81 193 MET A C 1
ATOM 1563 O O . MET A 1 193 ? 19.375 -1.603 -9.541 1.00 93.81 193 MET A O 1
ATOM 1567 N N . LYS A 1 194 ? 19.602 0.006 -7.982 1.00 91.50 194 LYS A N 1
ATOM 1568 C CA . LYS A 1 194 ? 21.072 0.017 -8.036 1.00 91.50 194 LYS A CA 1
ATOM 1569 C C . LYS A 1 194 ? 21.668 -1.312 -7.584 1.00 91.50 194 LYS A C 1
ATOM 1571 O O . LYS A 1 194 ? 22.571 -1.803 -8.253 1.00 91.50 194 LYS A O 1
ATOM 1576 N N . VAL A 1 195 ? 21.129 -1.926 -6.527 1.00 93.44 195 VAL A N 1
ATOM 1577 C CA . VAL A 1 195 ? 21.550 -3.264 -6.078 1.00 93.44 195 VAL A CA 1
ATOM 1578 C C . VAL A 1 195 ? 21.355 -4.306 -7.181 1.00 93.44 195 VAL A C 1
ATOM 1580 O O . VAL A 1 195 ? 22.284 -5.050 -7.484 1.00 93.44 195 VAL A O 1
ATOM 1583 N N . ILE A 1 196 ? 20.188 -4.340 -7.832 1.00 93.31 196 ILE A N 1
ATOM 1584 C CA . ILE A 1 196 ? 19.911 -5.301 -8.911 1.00 93.31 196 ILE A CA 1
ATOM 1585 C C . ILE A 1 196 ? 20.840 -5.071 -10.111 1.00 93.31 196 ILE A C 1
ATOM 1587 O O . ILE A 1 196 ? 21.408 -6.028 -10.633 1.00 93.31 196 ILE A O 1
ATOM 1591 N N . ILE A 1 197 ? 21.033 -3.817 -10.537 1.00 91.69 197 ILE A N 1
ATOM 1592 C CA . ILE A 1 197 ? 21.944 -3.479 -11.646 1.00 91.69 197 ILE A CA 1
ATOM 1593 C C . ILE A 1 197 ? 23.378 -3.906 -11.316 1.00 91.69 197 ILE A C 1
ATOM 1595 O O . ILE A 1 197 ? 24.048 -4.520 -12.143 1.00 91.69 197 ILE A O 1
ATOM 1599 N N . SER A 1 198 ? 23.832 -3.610 -10.101 1.00 90.44 198 SER A N 1
ATOM 1600 C CA . SER A 1 198 ? 25.157 -3.958 -9.590 1.00 90.44 198 SER A CA 1
ATOM 1601 C C . SER A 1 198 ? 25.370 -5.476 -9.529 1.00 90.44 198 SER A C 1
ATOM 1603 O O . SER A 1 198 ? 26.437 -5.961 -9.910 1.00 90.44 198 SER A O 1
ATOM 1605 N N . PHE A 1 199 ? 24.331 -6.234 -9.163 1.00 90.25 199 PHE A N 1
ATOM 1606 C CA . PHE A 1 199 ? 24.338 -7.697 -9.178 1.00 90.25 199 PHE A CA 1
ATOM 1607 C C . PHE A 1 199 ? 24.422 -8.273 -10.595 1.00 90.25 199 PHE A C 1
ATOM 1609 O O . PHE A 1 199 ? 25.272 -9.116 -10.857 1.00 90.25 199 PHE A O 1
ATOM 1616 N N . ILE A 1 200 ? 23.600 -7.789 -11.531 1.00 90.00 200 ILE A N 1
ATOM 1617 C CA . ILE A 1 200 ? 23.621 -8.250 -12.932 1.00 90.00 200 ILE A CA 1
ATOM 1618 C C . ILE A 1 200 ? 24.948 -7.892 -13.616 1.00 90.00 200 ILE A C 1
ATOM 1620 O O . ILE A 1 200 ? 25.468 -8.666 -14.414 1.00 90.00 200 ILE A O 1
ATOM 1624 N N . GLY A 1 201 ? 25.504 -6.723 -13.296 1.00 86.88 201 GLY A N 1
ATOM 1625 C CA . GLY A 1 201 ? 26.779 -6.252 -13.829 1.00 86.88 201 GLY A CA 1
ATOM 1626 C C . GLY A 1 201 ? 28.018 -6.891 -13.195 1.00 86.88 201 GLY A C 1
ATOM 1627 O O . GLY A 1 201 ? 29.120 -6.488 -13.553 1.00 86.88 201 GLY A O 1
ATOM 1628 N N . ASN A 1 202 ? 27.865 -7.837 -12.256 1.00 84.00 202 ASN A N 1
ATOM 1629 C CA . ASN A 1 202 ? 28.953 -8.456 -11.481 1.00 84.00 202 ASN A CA 1
ATOM 1630 C C . ASN A 1 202 ? 29.887 -7.455 -10.767 1.00 84.00 202 ASN A C 1
ATOM 1632 O O . ASN A 1 202 ? 31.025 -7.786 -10.442 1.00 84.00 202 ASN A O 1
ATOM 1636 N N . ASN A 1 203 ? 29.398 -6.249 -10.477 1.00 84.50 203 ASN A N 1
ATOM 1637 C CA . ASN A 1 203 ? 30.143 -5.177 -9.818 1.00 84.50 203 ASN A CA 1
ATOM 1638 C C . ASN A 1 203 ? 29.407 -4.786 -8.540 1.00 84.50 203 ASN A C 1
ATOM 1640 O O . ASN A 1 203 ? 28.829 -3.700 -8.462 1.00 84.50 203 ASN A O 1
ATOM 1644 N N . LEU A 1 204 ? 29.365 -5.714 -7.578 1.00 80.69 204 LEU A N 1
ATOM 1645 C CA . LEU A 1 204 ? 28.660 -5.540 -6.309 1.00 80.69 204 LEU A CA 1
ATOM 1646 C C . LEU A 1 204 ? 29.312 -4.447 -5.464 1.00 80.69 204 LEU A C 1
ATOM 1648 O O . LEU A 1 204 ? 30.357 -4.668 -4.856 1.00 80.69 204 LEU A O 1
ATOM 1652 N N . ASP A 1 205 ? 28.664 -3.285 -5.403 1.00 84.75 205 ASP A N 1
ATOM 1653 C CA . ASP A 1 205 ? 29.060 -2.207 -4.506 1.00 84.75 205 ASP A CA 1
ATOM 1654 C C . ASP A 1 205 ? 28.305 -2.345 -3.179 1.00 84.75 205 ASP A C 1
ATOM 1656 O O . ASP A 1 205 ? 27.073 -2.240 -3.113 1.00 84.75 205 ASP A O 1
ATOM 1660 N N . LEU A 1 206 ? 29.058 -2.587 -2.103 1.00 87.75 206 LEU A N 1
ATOM 1661 C CA . LEU A 1 206 ? 28.533 -2.702 -0.743 1.00 87.75 206 LEU A CA 1
ATOM 1662 C C . LEU A 1 206 ? 27.726 -1.458 -0.341 1.00 87.75 206 LEU A C 1
ATOM 1664 O O . LEU A 1 206 ? 26.761 -1.563 0.417 1.00 87.75 206 LEU A O 1
ATOM 1668 N N . ILE A 1 207 ? 28.083 -0.292 -0.880 1.00 88.88 207 ILE A N 1
ATOM 1669 C CA . ILE A 1 207 ? 27.409 0.973 -0.606 1.00 88.88 207 ILE A CA 1
ATOM 1670 C C . ILE A 1 207 ? 25.932 0.909 -1.025 1.00 88.88 207 ILE A C 1
ATOM 1672 O O . ILE A 1 207 ? 25.064 1.350 -0.270 1.00 88.88 207 ILE A O 1
ATOM 1676 N N . TYR A 1 208 ? 25.601 0.285 -2.161 1.00 89.94 208 TYR A N 1
ATOM 1677 C CA . TYR A 1 208 ? 24.206 0.148 -2.601 1.00 89.94 208 TYR A CA 1
ATOM 1678 C C . TYR A 1 208 ? 23.377 -0.736 -1.663 1.00 89.94 208 TYR A C 1
ATOM 1680 O O . TYR A 1 208 ? 22.209 -0.436 -1.410 1.00 89.94 208 TYR A O 1
ATOM 1688 N N . PHE A 1 209 ? 23.980 -1.777 -1.080 1.00 90.69 209 PHE A N 1
ATOM 1689 C CA . PHE A 1 209 ? 23.316 -2.590 -0.057 1.00 90.69 209 PHE A CA 1
ATOM 1690 C C . PHE A 1 209 ? 23.081 -1.810 1.230 1.00 90.69 209 PHE A C 1
ATOM 1692 O O . PHE A 1 209 ? 21.990 -1.889 1.794 1.00 90.69 209 PHE A O 1
ATOM 1699 N N . ILE A 1 210 ? 24.067 -1.029 1.679 1.00 91.94 210 ILE A N 1
ATOM 1700 C CA . ILE A 1 210 ? 23.911 -0.156 2.847 1.00 91.94 210 ILE A CA 1
ATOM 1701 C C . ILE A 1 210 ? 22.756 0.822 2.606 1.00 91.94 210 ILE A C 1
ATOM 1703 O O . ILE A 1 210 ? 21.884 0.959 3.462 1.00 91.94 210 ILE A O 1
ATOM 1707 N N . TYR A 1 211 ? 22.677 1.428 1.417 1.00 90.75 211 TYR A N 1
ATOM 1708 C CA . TYR A 1 211 ? 21.571 2.314 1.061 1.00 90.75 211 TYR A CA 1
ATOM 1709 C C . TYR A 1 211 ? 20.214 1.616 1.060 1.00 90.75 211 TYR A C 1
ATOM 1711 O O . TYR A 1 211 ? 19.240 2.198 1.544 1.00 90.75 211 TYR A O 1
ATOM 1719 N N . LEU A 1 212 ? 20.132 0.384 0.558 1.00 94.44 212 LEU A N 1
ATOM 1720 C CA . LEU A 1 212 ? 18.897 -0.396 0.600 1.00 94.44 212 LEU A CA 1
ATOM 1721 C C . LEU A 1 212 ? 18.473 -0.685 2.045 1.00 94.44 212 LEU A C 1
ATOM 1723 O O . LEU A 1 212 ? 17.311 -0.484 2.393 1.00 94.44 212 LEU A O 1
ATOM 1727 N N . ILE A 1 213 ? 19.412 -1.084 2.906 1.00 95.06 213 ILE A N 1
ATOM 1728 C CA . ILE A 1 213 ? 19.149 -1.331 4.329 1.00 95.06 213 ILE A CA 1
ATOM 1729 C C . ILE A 1 213 ? 18.668 -0.047 5.014 1.00 95.06 213 ILE A C 1
ATOM 1731 O O . ILE A 1 213 ? 17.628 -0.059 5.670 1.00 95.06 213 ILE A O 1
ATOM 1735 N N . CYS A 1 214 ? 19.364 1.077 4.825 1.00 94.62 214 CYS A N 1
ATOM 1736 C CA . CYS A 1 214 ? 18.942 2.370 5.364 1.00 94.62 214 CYS A CA 1
ATOM 1737 C C . CYS A 1 214 ? 17.549 2.767 4.857 1.00 94.62 214 CYS A C 1
ATOM 1739 O O . CYS A 1 214 ? 16.712 3.193 5.646 1.00 94.62 214 CYS A O 1
ATOM 1741 N N . SER A 1 215 ? 17.269 2.571 3.567 1.00 95.44 215 SER A N 1
ATOM 1742 C CA . SER A 1 215 ? 15.962 2.868 2.969 1.00 95.44 215 SER A CA 1
ATOM 1743 C C . SER A 1 215 ? 14.849 2.033 3.603 1.00 95.44 215 SER A C 1
ATOM 1745 O O . SER A 1 215 ? 13.824 2.581 4.008 1.00 95.44 215 SER A O 1
ATOM 1747 N N . LEU A 1 216 ? 15.073 0.727 3.774 1.00 96.44 216 LEU A N 1
ATOM 1748 C CA . LEU A 1 216 ? 14.141 -0.175 4.455 1.00 96.44 216 LEU A CA 1
ATOM 1749 C C . LEU A 1 216 ? 13.895 0.249 5.905 1.00 96.44 216 LEU A C 1
ATOM 1751 O O . LEU A 1 216 ? 12.745 0.269 6.341 1.00 96.44 216 LEU A O 1
ATOM 1755 N N . LEU A 1 217 ? 14.942 0.631 6.641 1.00 95.44 217 LEU A N 1
ATOM 1756 C CA . LEU A 1 217 ? 14.826 1.092 8.027 1.00 95.44 217 LEU A CA 1
ATOM 1757 C C . LEU A 1 217 ? 14.030 2.396 8.138 1.00 95.44 217 LEU A C 1
ATOM 1759 O O . LEU A 1 217 ? 13.185 2.520 9.023 1.00 95.44 217 LEU A O 1
ATOM 1763 N N . ILE A 1 218 ? 14.254 3.350 7.234 1.00 94.38 218 ILE A N 1
ATOM 1764 C CA . ILE A 1 218 ? 13.543 4.635 7.229 1.00 94.38 218 ILE A CA 1
ATOM 1765 C C . ILE A 1 218 ? 12.058 4.425 6.939 1.00 94.38 218 ILE A C 1
ATOM 1767 O O . ILE A 1 218 ? 11.211 4.920 7.684 1.00 94.38 218 ILE A O 1
ATOM 1771 N N . VAL A 1 219 ? 11.721 3.657 5.899 1.00 96.19 219 VAL A N 1
ATOM 1772 C CA . VAL A 1 219 ? 10.314 3.372 5.579 1.00 96.19 219 VAL A CA 1
ATOM 1773 C C . VAL A 1 219 ? 9.665 2.548 6.690 1.00 96.19 219 VAL A C 1
ATOM 1775 O O . VAL A 1 219 ? 8.550 2.867 7.100 1.00 96.19 219 VAL A O 1
ATOM 1778 N N . SER A 1 220 ? 10.371 1.556 7.248 1.00 96.56 220 SER A N 1
ATOM 1779 C CA . SER A 1 220 ? 9.904 0.800 8.421 1.00 96.56 220 SER A CA 1
ATOM 1780 C C . SER A 1 220 ? 9.580 1.727 9.585 1.00 96.56 220 SER A C 1
ATOM 1782 O O . SER A 1 220 ? 8.533 1.577 10.207 1.00 96.56 220 SER A O 1
ATOM 1784 N N . PHE A 1 221 ? 10.454 2.692 9.881 1.00 95.06 221 PHE A N 1
ATOM 1785 C CA . PHE A 1 221 ? 10.265 3.661 10.957 1.00 95.06 221 PHE A CA 1
ATOM 1786 C C . PHE A 1 221 ? 9.032 4.541 10.720 1.00 95.06 221 PHE A C 1
ATOM 1788 O O . PHE A 1 221 ? 8.214 4.709 11.623 1.00 95.06 221 PHE A O 1
ATOM 1795 N N . ILE A 1 222 ? 8.849 5.029 9.489 1.00 94.12 222 ILE A N 1
ATOM 1796 C CA . ILE A 1 222 ? 7.667 5.804 9.084 1.00 94.12 222 ILE A CA 1
ATOM 1797 C C . ILE A 1 222 ? 6.381 4.996 9.280 1.00 94.12 222 ILE A C 1
ATOM 1799 O O . ILE A 1 222 ? 5.400 5.508 9.813 1.00 94.12 222 ILE A O 1
ATOM 1803 N N . LEU A 1 223 ? 6.396 3.720 8.902 1.00 96.06 223 LEU A N 1
ATOM 1804 C CA . LEU A 1 223 ? 5.275 2.791 9.053 1.00 96.06 223 LEU A CA 1
ATOM 1805 C C . LEU A 1 223 ? 5.178 2.174 10.460 1.00 96.06 223 LEU A C 1
ATOM 1807 O O . LEU A 1 223 ? 4.419 1.236 10.683 1.00 96.06 223 LEU A O 1
ATOM 1811 N N . SER A 1 224 ? 5.951 2.678 11.421 1.00 94.69 224 SER A N 1
ATOM 1812 C CA . SER A 1 224 ? 6.005 2.185 12.798 1.00 94.69 224 SER A CA 1
ATOM 1813 C C . SER A 1 224 ? 5.680 3.299 13.790 1.00 94.69 224 SER A C 1
ATOM 1815 O O . SER A 1 224 ? 6.545 3.709 14.571 1.00 94.69 224 SER A O 1
ATOM 1817 N N . PRO A 1 225 ? 4.439 3.816 13.783 1.00 91.62 225 PRO A N 1
ATOM 1818 C CA . PRO A 1 225 ? 4.097 4.996 14.564 1.00 91.62 225 PRO A CA 1
ATOM 1819 C C . PRO A 1 225 ? 4.229 4.792 16.071 1.00 91.62 225 PRO A C 1
ATOM 1821 O O . PRO A 1 225 ? 4.555 5.733 16.778 1.00 91.62 225 PRO A O 1
ATOM 1824 N N . ASP A 1 226 ? 4.050 3.573 16.572 1.00 91.44 226 ASP A N 1
ATOM 1825 C CA . ASP A 1 226 ? 4.286 3.221 17.972 1.00 91.44 226 ASP A CA 1
ATOM 1826 C C . ASP A 1 226 ? 5.755 3.355 18.397 1.00 91.44 226 ASP A C 1
ATOM 1828 O O . ASP A 1 226 ? 6.033 3.759 19.525 1.00 91.44 226 ASP A O 1
ATOM 1832 N N . ILE A 1 227 ? 6.693 3.022 17.506 1.00 92.62 227 ILE A N 1
ATOM 1833 C CA . ILE A 1 227 ? 8.132 3.175 17.744 1.00 92.62 227 ILE A CA 1
ATOM 1834 C C . ILE A 1 227 ? 8.491 4.657 17.662 1.00 92.62 227 ILE A C 1
ATOM 1836 O O . ILE A 1 227 ? 9.141 5.187 18.562 1.00 92.62 227 ILE A O 1
ATOM 1840 N N . ALA A 1 228 ? 8.014 5.346 16.624 1.00 91.88 228 ALA A N 1
ATOM 1841 C CA . ALA A 1 228 ? 8.233 6.777 16.458 1.00 91.88 228 ALA A CA 1
ATOM 1842 C C . ALA A 1 228 ? 7.689 7.596 17.639 1.00 91.88 228 ALA A C 1
ATOM 1844 O O . ALA A 1 228 ? 8.384 8.482 18.131 1.00 91.88 228 ALA A O 1
ATOM 1845 N N . ASN A 1 229 ? 6.505 7.253 18.157 1.00 90.06 229 ASN A N 1
ATOM 1846 C CA . ASN A 1 229 ? 5.889 7.929 19.303 1.00 90.06 229 ASN A CA 1
ATOM 1847 C C . ASN A 1 229 ? 6.694 7.785 20.599 1.00 90.06 229 ASN A C 1
ATOM 1849 O O . ASN A 1 229 ? 6.577 8.624 21.480 1.00 90.06 229 ASN A O 1
ATOM 1853 N N . LYS A 1 230 ? 7.508 6.730 20.732 1.00 90.94 230 LYS A N 1
ATOM 1854 C CA . LYS A 1 230 ? 8.392 6.540 21.894 1.00 90.94 230 LYS A CA 1
ATOM 1855 C C . LYS A 1 230 ? 9.696 7.327 21.786 1.00 90.94 230 LYS A C 1
ATOM 1857 O O . LYS A 1 230 ? 10.294 7.636 22.809 1.00 90.94 230 LYS A O 1
ATOM 1862 N N . LEU A 1 231 ? 10.162 7.590 20.566 1.00 91.75 231 LEU A N 1
ATOM 1863 C CA . LEU A 1 231 ? 11.442 8.259 20.317 1.00 91.75 231 LEU A CA 1
ATOM 1864 C C . LEU A 1 231 ? 11.305 9.778 20.202 1.00 91.75 231 LEU A C 1
ATOM 1866 O O . LEU A 1 231 ? 12.245 10.505 20.512 1.00 91.75 231 LEU A O 1
ATOM 1870 N N . LEU A 1 232 ? 10.160 10.259 19.723 1.00 91.69 232 LEU A N 1
ATOM 1871 C CA . LEU A 1 232 ? 9.941 11.672 19.448 1.00 91.69 232 LEU A CA 1
ATOM 1872 C C . LEU A 1 232 ? 9.323 12.388 20.655 1.00 91.69 232 LEU A C 1
ATOM 1874 O O . LEU A 1 232 ? 8.500 11.810 21.360 1.00 91.69 232 LEU A O 1
ATOM 1878 N N . PRO A 1 233 ? 9.644 13.677 20.875 1.00 89.62 233 PRO A N 1
ATOM 1879 C CA . PRO A 1 233 ? 9.154 14.438 22.025 1.00 89.62 233 PRO A CA 1
ATOM 1880 C C . PRO A 1 233 ? 7.706 14.938 21.844 1.00 89.62 233 PRO A C 1
ATOM 1882 O O . PRO A 1 233 ? 7.317 15.949 22.424 1.00 89.62 233 PRO A O 1
ATOM 1885 N N . PHE A 1 234 ? 6.909 14.300 20.983 1.00 87.69 234 PHE A N 1
ATOM 1886 C CA . PHE A 1 234 ? 5.535 14.702 20.691 1.00 87.69 234 PHE A CA 1
ATOM 1887 C C . PHE A 1 234 ? 4.653 13.503 20.339 1.00 87.69 234 PHE A C 1
ATOM 1889 O O . PHE A 1 234 ? 5.112 12.522 19.764 1.00 87.69 234 PHE A O 1
ATOM 1896 N N . GLU A 1 235 ? 3.358 13.630 20.626 1.00 86.38 235 GLU A N 1
ATOM 1897 C CA . GLU A 1 235 ? 2.384 12.553 20.446 1.00 86.38 235 GLU A CA 1
ATOM 1898 C C . GLU A 1 235 ? 1.856 12.484 18.999 1.00 86.38 235 GLU A C 1
ATOM 1900 O O . GLU A 1 235 ? 1.112 13.356 18.543 1.00 86.38 235 GLU A O 1
ATOM 1905 N N . LEU A 1 236 ? 2.190 11.410 18.285 1.00 88.19 236 LEU A N 1
ATOM 1906 C CA . LEU A 1 236 ? 1.799 11.118 16.903 1.00 88.19 236 LEU A CA 1
ATOM 1907 C C . LEU A 1 236 ? 0.299 10.844 16.754 1.00 88.19 236 LEU A C 1
ATOM 1909 O O . LEU A 1 236 ? -0.252 11.058 15.676 1.00 88.19 236 LEU A O 1
ATOM 1913 N N . LYS A 1 237 ? -0.385 10.422 17.825 1.00 86.06 237 LYS A N 1
ATOM 1914 C CA . LYS A 1 237 ? -1.848 10.232 17.830 1.00 86.06 237 LYS A CA 1
ATOM 1915 C C . LYS A 1 237 ? -2.622 11.548 17.697 1.00 86.06 237 LYS A C 1
ATOM 1917 O O . LYS A 1 237 ? -3.836 11.527 17.501 1.00 86.06 237 LYS A O 1
ATOM 1922 N N . ARG A 1 238 ? -1.954 12.701 17.823 1.00 85.44 238 ARG A N 1
ATOM 1923 C CA . ARG A 1 238 ? -2.539 14.030 17.600 1.00 85.44 238 ARG A CA 1
ATOM 1924 C C . ARG A 1 238 ? -2.260 14.489 16.177 1.00 85.44 238 ARG A C 1
ATOM 1926 O O . ARG A 1 238 ? -1.157 14.305 15.673 1.00 85.44 238 ARG A O 1
ATOM 1933 N N . ILE A 1 239 ? -3.203 15.210 15.569 1.00 85.19 239 ILE A N 1
ATOM 1934 C CA . ILE A 1 239 ? -3.040 15.772 14.213 1.00 85.19 239 ILE A CA 1
ATOM 1935 C C . ILE A 1 239 ? -1.761 16.619 14.108 1.00 85.19 239 ILE A C 1
ATOM 1937 O O . ILE A 1 239 ? -1.042 16.533 13.116 1.00 85.19 239 ILE A O 1
ATOM 1941 N N . ASN A 1 240 ? -1.452 17.425 15.130 1.00 87.62 240 ASN A N 1
ATOM 1942 C CA . ASN A 1 240 ? -0.250 18.260 15.121 1.00 87.62 240 ASN A CA 1
ATOM 1943 C C . ASN A 1 240 ? 1.043 17.423 15.193 1.00 87.62 240 ASN A C 1
ATOM 1945 O O . ASN A 1 240 ? 1.987 17.684 14.450 1.00 87.62 240 ASN A O 1
ATOM 1949 N N . GLY A 1 241 ? 1.079 16.389 16.041 1.00 89.38 241 GLY A N 1
ATOM 1950 C CA . GLY A 1 241 ? 2.222 15.476 16.118 1.00 89.38 241 GLY A CA 1
ATOM 1951 C C . GLY A 1 241 ? 2.402 14.668 14.834 1.00 89.38 241 GLY A C 1
ATOM 1952 O O . GLY A 1 241 ? 3.515 14.576 14.324 1.00 89.38 241 GLY A O 1
ATOM 1953 N N . LEU A 1 242 ? 1.306 14.192 14.238 1.00 90.81 242 LEU A N 1
ATOM 1954 C CA . LEU A 1 242 ? 1.320 13.543 12.929 1.00 90.81 242 LEU A CA 1
ATOM 1955 C C . LEU A 1 242 ? 1.900 14.462 11.846 1.00 90.81 242 LEU A C 1
ATOM 1957 O O . LEU A 1 242 ? 2.791 14.045 11.116 1.00 90.81 242 LEU A O 1
ATOM 1961 N N . LYS A 1 243 ? 1.469 15.729 11.765 1.00 91.62 243 LYS A N 1
ATOM 1962 C CA . LYS A 1 243 ? 2.027 16.696 10.800 1.00 91.62 243 LYS A CA 1
ATOM 1963 C C . LYS A 1 243 ? 3.539 16.867 10.965 1.00 91.62 243 LYS A C 1
ATOM 1965 O O . LYS A 1 243 ? 4.262 16.817 9.974 1.00 91.62 243 LYS A O 1
ATOM 1970 N N . LYS A 1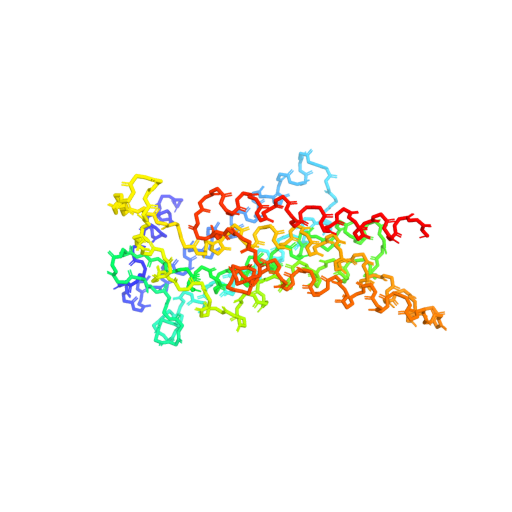 244 ? 4.021 17.020 12.204 1.00 93.75 244 LYS A N 1
ATOM 1971 C CA . LYS A 1 244 ? 5.464 17.089 12.496 1.00 93.75 244 LYS A CA 1
ATOM 1972 C C . LYS A 1 244 ? 6.186 15.818 12.048 1.00 93.75 244 LYS A C 1
ATOM 1974 O O . LYS A 1 244 ? 7.249 15.906 11.444 1.00 93.75 244 LYS A O 1
ATOM 1979 N N . PHE A 1 245 ? 5.593 14.650 12.286 1.00 94.31 245 PHE A N 1
ATOM 1980 C CA . PHE A 1 245 ? 6.161 13.373 11.864 1.00 94.31 245 PHE A CA 1
ATOM 1981 C C . PHE A 1 245 ? 6.273 13.241 10.340 1.00 94.31 245 PHE A C 1
ATOM 1983 O O . PHE A 1 245 ? 7.308 12.811 9.838 1.00 94.31 245 PHE A O 1
ATOM 1990 N N . LEU A 1 246 ? 5.250 13.673 9.596 1.00 93.12 246 LEU A N 1
ATOM 1991 C CA . LEU A 1 246 ? 5.294 13.694 8.132 1.00 93.12 246 LEU A CA 1
ATOM 1992 C C . LEU A 1 246 ? 6.422 14.605 7.620 1.00 93.12 246 LEU A C 1
ATOM 1994 O O . LEU A 1 246 ? 7.142 14.230 6.700 1.00 93.12 246 LEU A O 1
ATOM 1998 N N . ILE A 1 247 ? 6.642 15.765 8.248 1.00 94.38 247 ILE A N 1
ATOM 1999 C CA . ILE A 1 247 ? 7.767 16.649 7.896 1.00 94.38 247 ILE A CA 1
ATOM 2000 C C . ILE A 1 247 ? 9.108 15.935 8.116 1.00 94.38 247 ILE A C 1
ATOM 2002 O O . ILE A 1 247 ? 9.956 15.957 7.226 1.00 94.38 247 ILE A O 1
ATOM 2006 N N . ILE A 1 248 ? 9.284 15.250 9.252 1.00 93.56 248 ILE A N 1
ATOM 2007 C CA . ILE A 1 248 ? 10.499 14.466 9.526 1.00 93.56 248 ILE A CA 1
ATOM 2008 C C . ILE A 1 248 ? 10.708 13.398 8.447 1.00 93.56 248 ILE A C 1
ATOM 2010 O O . ILE A 1 248 ? 11.811 13.279 7.923 1.00 93.56 248 ILE A O 1
ATOM 2014 N N . GLY A 1 249 ? 9.661 12.663 8.061 1.00 92.25 249 GLY A N 1
ATOM 2015 C CA . GLY A 1 249 ? 9.760 11.657 7.001 1.00 92.25 249 GLY A CA 1
ATOM 2016 C C . GLY A 1 249 ? 10.210 12.243 5.657 1.00 92.25 249 GLY A C 1
ATOM 2017 O O . GLY A 1 249 ? 11.075 11.666 5.000 1.00 92.25 249 GLY A O 1
ATOM 2018 N N . ILE A 1 250 ? 9.696 13.420 5.276 1.00 92.69 250 ILE A N 1
ATOM 2019 C CA . ILE A 1 250 ? 10.127 14.131 4.059 1.00 92.69 250 ILE A CA 1
ATOM 2020 C C . ILE A 1 250 ? 11.598 14.543 4.170 1.00 92.69 250 ILE A C 1
ATOM 2022 O O . ILE A 1 250 ? 12.354 14.363 3.217 1.00 92.69 250 ILE A O 1
ATOM 2026 N N . MET A 1 251 ? 12.028 15.056 5.327 1.00 92.69 251 MET A N 1
ATOM 2027 C CA . MET A 1 251 ? 13.431 15.414 5.555 1.00 92.69 251 MET A CA 1
ATOM 2028 C C . MET A 1 251 ? 14.351 14.192 5.455 1.00 92.69 251 MET A C 1
ATOM 2030 O O . MET A 1 251 ? 15.383 14.265 4.796 1.00 92.69 251 MET A O 1
ATOM 2034 N N . MET A 1 252 ? 13.970 13.056 6.049 1.00 91.19 252 MET A N 1
ATOM 2035 C CA . MET A 1 252 ? 14.738 11.808 5.960 1.00 91.19 252 MET A CA 1
ATOM 2036 C C . MET A 1 252 ? 14.843 11.307 4.516 1.00 91.19 252 MET A C 1
ATOM 2038 O O . MET A 1 252 ? 15.925 10.918 4.077 1.00 91.19 252 MET A O 1
ATOM 2042 N N . MET A 1 253 ? 13.740 11.366 3.762 1.00 90.38 253 MET A N 1
ATOM 2043 C CA . MET A 1 253 ? 13.725 11.047 2.334 1.00 90.38 253 MET A CA 1
ATOM 2044 C C . MET A 1 253 ? 14.670 11.966 1.551 1.00 90.38 253 MET A C 1
ATOM 2046 O O . MET A 1 253 ? 15.470 11.475 0.760 1.00 90.38 253 MET A O 1
ATOM 2050 N N . ALA A 1 254 ? 14.615 13.281 1.785 1.00 89.12 254 ALA A N 1
ATOM 2051 C CA . ALA A 1 254 ? 15.459 14.257 1.101 1.00 89.12 254 ALA A CA 1
ATOM 2052 C C . ALA A 1 254 ? 16.951 14.059 1.413 1.00 89.12 254 ALA A C 1
ATOM 2054 O O . ALA A 1 254 ? 17.772 14.098 0.501 1.00 89.12 254 ALA A O 1
ATOM 2055 N N . ILE A 1 255 ? 17.301 13.790 2.676 1.00 88.94 255 ILE A N 1
ATOM 2056 C CA . ILE A 1 255 ? 18.682 13.499 3.086 1.00 88.94 255 ILE A CA 1
ATOM 2057 C C . ILE A 1 255 ? 19.192 12.244 2.374 1.00 88.94 255 ILE A C 1
ATOM 2059 O O . ILE A 1 255 ? 20.266 12.287 1.777 1.00 88.94 255 ILE A O 1
ATOM 2063 N N . MET A 1 256 ? 18.418 11.152 2.364 1.00 86.50 256 MET A N 1
ATOM 2064 C CA . MET A 1 256 ? 18.826 9.956 1.618 1.00 86.50 256 MET A CA 1
ATOM 2065 C C . MET A 1 256 ? 18.914 10.211 0.119 1.00 86.50 256 MET A C 1
ATOM 2067 O O . MET A 1 256 ? 19.857 9.743 -0.508 1.00 86.50 256 MET A O 1
ATOM 2071 N N . GLY A 1 257 ? 17.982 10.978 -0.449 1.00 79.75 257 GLY A N 1
ATOM 2072 C CA . GLY A 1 257 ? 18.018 11.369 -1.855 1.00 79.75 257 GLY A CA 1
ATOM 2073 C C . GLY A 1 257 ? 19.293 12.134 -2.212 1.00 79.75 257 GLY A C 1
ATOM 2074 O O . GLY A 1 257 ? 19.945 11.797 -3.193 1.00 79.75 257 GLY A O 1
ATOM 2075 N N . LEU A 1 258 ? 19.707 13.107 -1.395 1.00 81.88 258 LEU A N 1
ATOM 2076 C CA . LEU A 1 258 ? 20.948 13.867 -1.601 1.00 81.88 258 LEU A CA 1
ATOM 2077 C C . LEU A 1 258 ? 22.199 12.988 -1.508 1.00 81.88 258 LEU A C 1
ATOM 2079 O O . LEU A 1 258 ? 23.112 13.128 -2.323 1.00 81.88 258 LEU A O 1
ATOM 2083 N N . LEU A 1 259 ? 22.227 12.060 -0.550 1.00 75.06 259 LEU A N 1
ATOM 2084 C CA . LEU A 1 259 ? 23.310 11.082 -0.427 1.00 75.06 259 LEU A CA 1
ATOM 2085 C C . LEU A 1 259 ? 23.374 10.128 -1.629 1.00 75.06 259 LEU A C 1
ATOM 2087 O O . LEU A 1 259 ? 24.438 9.591 -1.907 1.00 75.06 259 LEU A O 1
ATOM 2091 N N . PHE A 1 260 ? 22.259 9.934 -2.337 1.00 68.69 260 PHE A N 1
ATOM 2092 C CA . PHE A 1 260 ? 22.160 9.047 -3.496 1.00 68.69 260 PHE A CA 1
ATOM 2093 C C . PHE A 1 260 ? 22.444 9.748 -4.835 1.00 68.69 260 PHE A C 1
ATOM 2095 O O . PHE A 1 260 ? 23.025 9.139 -5.722 1.00 68.69 260 PHE A O 1
ATOM 2102 N N . VAL A 1 261 ? 22.028 11.012 -4.999 1.00 54.44 261 VAL A N 1
ATOM 2103 C CA . VAL A 1 261 ? 22.183 11.806 -6.242 1.00 54.44 261 VAL A CA 1
ATOM 2104 C C . VAL A 1 261 ? 23.595 12.373 -6.402 1.00 54.44 261 VAL A C 1
ATOM 2106 O O . VAL A 1 261 ? 23.990 12.754 -7.500 1.00 54.44 261 VAL A O 1
ATOM 2109 N N . SER A 1 262 ? 24.381 12.416 -5.328 1.00 48.19 262 SER A N 1
ATOM 2110 C CA . SER A 1 262 ? 25.771 12.879 -5.375 1.00 48.19 262 SER A CA 1
ATOM 2111 C C . SER A 1 262 ? 26.747 11.902 -6.062 1.00 48.19 262 SER A C 1
ATOM 2113 O O . SER A 1 262 ? 27.943 12.193 -6.069 1.00 48.19 262 SER A O 1
ATOM 2115 N N . TRP A 1 263 ? 26.262 10.799 -6.666 1.00 40.34 263 TRP A N 1
ATOM 2116 C CA . TRP A 1 263 ? 27.078 9.734 -7.273 1.00 40.34 263 TRP A CA 1
ATOM 2117 C C . TRP A 1 263 ? 26.474 9.126 -8.550 1.00 40.34 263 TRP A C 1
ATOM 2119 O O . TRP A 1 263 ? 25.365 8.539 -8.496 1.00 40.34 263 TRP A O 1
#

Radius of gyration: 21.01 Å; chains: 1; bounding box: 58×42×61 Å

Foldseek 3Di:
DVVVLVVLCPDLLVPDDLVSLVVNLVSQLVVLLVVLVVVLCCCCPVVVDDPVLSVLLSVLSNQLSVQVSVCSSCVVVCCVVFNQADPVDSDGWLLVVLSSVQSVLSSVLSNVQVVLCVVQRPLLSVQLSVLSNVLSVLCNVVSVQRGPVQQAWDFDADPVRDTDTDRFQGPRSVVLSVLLNVLSSQQRSVLSSVQVVCVVVVNHDVVSVVSNVLSSVLSSCSSRQVVVCVVDPDHCRHPVVVVVSSVVSVVSSVVSVVVVVVD

pLDDT: mean 88.2, std 10.78, range [40.34, 97.69]

Sequence (263 aa):
MFEKLIKNISQDWSVLDKNELKSYVLSGFIFLELIGVAISLFLFLILNLPVSFVIYVIIGFTISSILESIIVYNRDYLDEKYGLFYNEYKGISYQGLILFFIPISIAFAFIIFPLALHQGGICSAISFSLAALYPAFFMFLRINVYKNENSRELVTENENGNKITEKVIGYHPVIYYIFGSLISCHIIGFSLMKVIISFIGNNLDLIYFIYLICSLLIVSFILSPDIANKLLPFE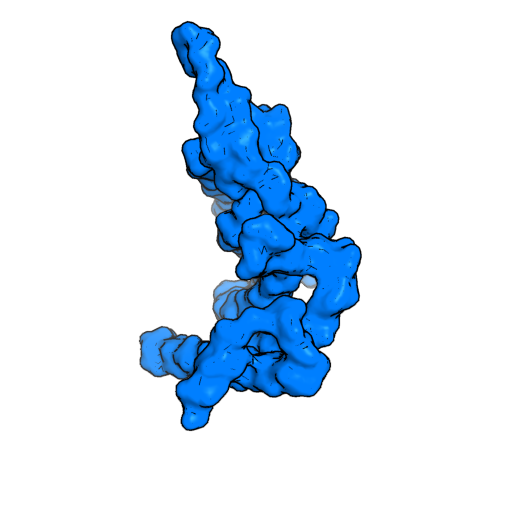LKRINGLKKFLIIGIMMMAIMGLLFVSW

Secondary structure (DSSP, 8-state):
-HHHHHHHHTS-TTT--HHHHHHHHHHHHHHHHHHHHHHHHHHHHTS---HHHHHHHHHHHHHHHHHHHHHHHTHHHHHHHH--B-TTSSSB-HHHHHHHHHHHHHHHHHHHHHHHHHHHHHHHHHHHHHHHHHHHHHHHHTGGGG-GGGGS-EEEE-TTS-EEEE------HHHHHHHHHHHHHHHHHHHHHHHHHHHHTT---HHHHHHHHHHHHHHHHHT-HHHHHHHSSS-TTSHHHHHHHHHHHHHHHHHHHHHHHT-